Protein AF-A0A3M1ZFR4-F1 (afdb_monomer_lite)

Structure (mmCIF, N/CA/C/O backbone):
data_AF-A0A3M1ZFR4-F1
#
_entry.id   AF-A0A3M1ZFR4-F1
#
loop_
_atom_site.group_PDB
_atom_site.id
_atom_site.type_symbol
_atom_site.label_atom_id
_atom_site.label_alt_id
_atom_site.label_comp_id
_atom_site.label_asym_id
_atom_site.label_entity_id
_atom_site.label_seq_id
_atom_site.pdbx_PDB_ins_code
_atom_site.Cartn_x
_atom_site.Cartn_y
_atom_site.Cartn_z
_atom_site.occupancy
_atom_site.B_iso_or_equiv
_atom_site.auth_seq_id
_atom_site.auth_comp_id
_atom_site.auth_asym_id
_atom_site.auth_atom_id
_atom_site.pdbx_PDB_model_num
ATOM 1 N N . MET A 1 1 ? -62.292 -30.177 14.192 1.00 50.12 1 MET A N 1
ATOM 2 C CA . MET A 1 1 ? -61.897 -31.426 14.884 1.00 50.12 1 MET A CA 1
ATOM 3 C C . MET A 1 1 ? -61.695 -32.501 13.829 1.00 50.12 1 MET A C 1
ATOM 5 O O . MET A 1 1 ? -62.705 -32.980 13.347 1.00 50.12 1 MET A O 1
ATOM 9 N N . SER A 1 2 ? -60.453 -32.758 13.391 1.00 50.25 2 SER A N 1
ATOM 10 C CA . SER A 1 2 ? -60.008 -33.960 12.634 1.00 50.25 2 SER A CA 1
ATOM 11 C C . SER A 1 2 ? -58.656 -33.722 11.940 1.00 50.25 2 SER A C 1
ATOM 13 O O . SER A 1 2 ? -58.545 -33.858 10.730 1.00 50.25 2 SER A O 1
ATOM 15 N N . VAL A 1 3 ? -57.620 -33.328 12.693 1.00 44.91 3 VAL A N 1
ATOM 16 C CA . VAL A 1 3 ? -56.217 -33.373 12.203 1.00 44.91 3 VAL A CA 1
ATOM 17 C C . VAL A 1 3 ? -55.238 -33.864 13.293 1.00 44.91 3 VAL A C 1
ATOM 19 O O . VAL A 1 3 ? -54.061 -34.067 13.042 1.00 44.91 3 VAL A O 1
ATOM 22 N N . PHE A 1 4 ? -55.711 -34.163 14.509 1.00 45.91 4 PHE A N 1
ATOM 23 C CA . PHE A 1 4 ? -54.853 -34.524 15.651 1.00 45.91 4 PHE A CA 1
ATOM 24 C C . PHE A 1 4 ? -54.569 -36.035 15.802 1.00 45.91 4 PHE A C 1
ATOM 26 O O . PHE A 1 4 ? -54.133 -36.479 16.857 1.00 45.91 4 PHE A O 1
ATOM 33 N N . LEU A 1 5 ? -54.830 -36.845 14.768 1.00 46.06 5 LEU A N 1
ATOM 34 C CA . LEU A 1 5 ? -54.896 -38.314 14.874 1.00 46.06 5 LEU A CA 1
ATOM 35 C C . LEU A 1 5 ? -54.052 -39.058 13.820 1.00 46.06 5 LEU A C 1
ATOM 37 O O . LEU A 1 5 ? -54.392 -40.163 13.420 1.00 46.06 5 LEU A O 1
ATOM 41 N N . ILE A 1 6 ? -52.941 -38.455 13.377 1.00 48.88 6 ILE A N 1
ATOM 42 C CA . ILE A 1 6 ? -51.936 -39.094 12.492 1.00 48.88 6 ILE A CA 1
ATOM 43 C C . ILE A 1 6 ? -50.540 -39.129 13.162 1.00 48.88 6 ILE A C 1
ATOM 45 O O . ILE A 1 6 ? -49.539 -39.478 12.553 1.00 48.88 6 ILE A O 1
ATOM 49 N N . LEU A 1 7 ? -50.460 -38.828 14.465 1.00 43.41 7 LEU A N 1
ATOM 50 C CA . LEU A 1 7 ? -49.198 -38.759 15.222 1.00 43.41 7 LEU A CA 1
ATOM 51 C C . LEU A 1 7 ? -48.958 -39.948 16.178 1.00 43.41 7 LEU A C 1
ATOM 53 O O . LEU A 1 7 ? -48.035 -39.900 16.981 1.00 43.41 7 LEU A O 1
ATOM 57 N N . LEU A 1 8 ? -49.749 -41.029 16.098 1.00 46.22 8 LEU A N 1
ATOM 58 C CA . LEU A 1 8 ? -49.715 -42.118 17.096 1.00 46.22 8 LEU A CA 1
ATOM 59 C C . LEU A 1 8 ? -49.598 -43.547 16.523 1.00 46.22 8 LEU A C 1
ATOM 61 O O . LEU A 1 8 ? -49.981 -44.502 17.189 1.00 46.22 8 LEU A O 1
ATOM 65 N N . ALA A 1 9 ? -49.077 -43.723 15.304 1.00 44.09 9 ALA A N 1
ATOM 66 C CA . ALA A 1 9 ? -48.954 -45.055 14.684 1.00 44.09 9 ALA A CA 1
ATOM 67 C C . ALA A 1 9 ? -47.585 -45.358 14.036 1.00 44.09 9 ALA A C 1
ATOM 69 O O . ALA A 1 9 ? -47.489 -46.263 13.217 1.00 44.09 9 ALA A O 1
ATOM 70 N N . CYS A 1 10 ? -46.521 -44.646 14.426 1.00 37.72 10 CYS A N 1
ATOM 71 C CA . CYS A 1 10 ? -45.126 -44.982 14.076 1.00 37.72 10 CYS A CA 1
ATOM 72 C C . CYS A 1 10 ? -44.235 -45.136 15.324 1.00 37.72 10 CYS A C 1
ATOM 74 O O . CYS A 1 10 ? -43.034 -44.887 15.297 1.00 37.72 10 CYS A O 1
ATOM 76 N N . LEU A 1 11 ? -44.843 -45.536 16.441 1.00 45.03 11 LEU A N 1
ATOM 77 C CA . LEU A 1 11 ? -44.182 -45.885 17.695 1.00 45.03 11 LEU A CA 1
ATOM 78 C C . LEU A 1 11 ? -44.394 -47.380 17.921 1.00 45.03 11 LEU A C 1
ATOM 80 O O . LEU A 1 11 ? -45.321 -47.749 18.626 1.00 45.03 11 LEU A O 1
ATOM 84 N N . LEU A 1 12 ? -43.604 -48.227 17.254 1.00 51.38 12 LEU A N 1
ATOM 85 C CA . LEU A 1 12 ? -43.251 -49.591 17.679 1.00 51.38 12 LEU A CA 1
ATOM 86 C C . LEU A 1 12 ? -42.411 -50.269 16.585 1.00 51.38 12 LEU A C 1
ATOM 88 O O . LEU A 1 12 ? -42.812 -50.297 15.428 1.00 51.38 12 LEU A O 1
ATOM 92 N N . ALA A 1 13 ? -41.298 -50.871 17.013 1.00 50.41 13 ALA A N 1
ATOM 93 C CA . ALA A 1 13 ? -40.334 -51.670 16.249 1.00 50.41 13 ALA A CA 1
ATOM 94 C C . ALA A 1 13 ? -39.177 -50.891 15.597 1.00 50.41 13 ALA A C 1
ATOM 96 O O . ALA A 1 13 ? -39.231 -50.543 14.429 1.00 50.41 13 ALA A O 1
ATOM 97 N N . ILE A 1 14 ? -38.101 -50.689 16.366 1.00 52.41 14 ILE A N 1
ATOM 98 C CA . ILE A 1 14 ? -36.747 -51.207 16.083 1.00 52.41 14 ILE A CA 1
ATOM 99 C C . ILE A 1 14 ? -35.995 -51.159 17.424 1.00 52.41 14 ILE A C 1
ATOM 101 O O . ILE A 1 14 ? -35.467 -50.139 17.851 1.00 52.41 14 ILE A O 1
ATOM 105 N N . THR A 1 15 ? -36.014 -52.284 18.135 1.00 46.84 15 THR A N 1
ATOM 106 C CA . THR A 1 15 ? -35.123 -52.581 19.261 1.00 46.84 15 THR A CA 1
ATOM 107 C C . THR A 1 15 ? -34.110 -53.601 18.765 1.00 46.84 15 THR A C 1
ATOM 109 O O . THR A 1 15 ? -34.458 -54.773 18.644 1.00 46.84 15 THR A O 1
ATOM 112 N N . TRP A 1 16 ? -32.881 -53.173 18.473 1.00 50.25 16 TRP A N 1
ATOM 113 C CA . TRP A 1 16 ? -31.746 -54.074 18.263 1.00 50.25 16 TRP A CA 1
ATOM 114 C C . TRP A 1 16 ? -30.474 -53.502 18.903 1.00 50.25 16 TRP A C 1
ATOM 116 O O . TRP A 1 16 ? -29.986 -52.447 18.520 1.00 50.25 16 TRP A O 1
ATOM 126 N N . LEU A 1 17 ? -30.020 -54.249 19.913 1.00 48.25 17 LEU A N 1
ATOM 127 C CA . LEU A 1 17 ? -28.659 -54.474 20.411 1.00 48.25 17 LEU A CA 1
ATOM 128 C C . LEU A 1 17 ? -27.682 -53.290 20.520 1.00 48.25 17 LEU A C 1
ATOM 130 O O . LEU A 1 17 ? -27.021 -52.891 19.566 1.00 48.25 17 LEU A O 1
ATOM 134 N N . GLN A 1 18 ? -27.457 -52.881 21.770 1.00 51.66 18 GLN A N 1
ATOM 135 C CA . GLN A 1 18 ? -26.178 -52.337 22.219 1.00 51.66 18 GLN A CA 1
ATOM 136 C C . GLN A 1 18 ? -25.131 -53.462 22.275 1.00 51.66 18 GLN A C 1
ATOM 138 O O . GLN A 1 18 ? -25.350 -54.479 22.934 1.00 51.66 18 GLN A O 1
ATOM 143 N N . ALA A 1 19 ? -23.977 -53.246 21.649 1.00 56.78 19 ALA A N 1
ATOM 144 C CA . ALA A 1 19 ? -22.728 -53.918 21.990 1.00 56.78 19 ALA A CA 1
ATOM 145 C C . ALA A 1 19 ? -21.683 -52.832 22.309 1.00 56.78 19 ALA A C 1
ATOM 147 O O . ALA A 1 19 ? -21.564 -51.876 21.539 1.00 56.78 19 ALA A O 1
ATOM 148 N N . PRO A 1 20 ? -20.945 -52.925 23.428 1.00 58.03 20 PRO A N 1
ATOM 149 C CA . PRO A 1 20 ? -19.869 -51.990 23.721 1.00 58.03 20 PRO A CA 1
ATOM 150 C C . PRO A 1 20 ? -18.652 -52.304 22.842 1.00 58.03 20 PRO A C 1
ATOM 152 O O . PRO A 1 20 ? -18.094 -53.399 22.907 1.00 58.03 20 PRO A O 1
ATOM 155 N N . LEU A 1 21 ? -18.213 -51.331 22.038 1.00 49.34 21 LEU A N 1
ATOM 156 C CA . LEU A 1 21 ? -16.865 -51.338 21.474 1.00 49.34 21 LEU A CA 1
ATOM 157 C C . LEU A 1 21 ? -15.874 -51.078 22.615 1.00 49.34 21 LEU A C 1
ATOM 159 O O . LEU A 1 21 ? -15.669 -49.942 23.038 1.00 49.34 21 LEU A O 1
ATOM 163 N N . ALA A 1 22 ? -15.266 -52.150 23.117 1.00 47.88 22 ALA A N 1
ATOM 164 C CA . ALA A 1 22 ? -14.022 -52.070 23.864 1.00 47.88 22 ALA A CA 1
ATOM 165 C C . ALA A 1 22 ? -12.899 -51.732 22.871 1.00 47.88 22 ALA A C 1
ATOM 167 O O . ALA A 1 22 ? -12.440 -52.593 22.121 1.00 47.88 22 ALA A O 1
ATOM 168 N N . MET A 1 23 ? -12.483 -50.467 22.834 1.00 59.00 23 MET A N 1
ATOM 169 C CA . MET A 1 23 ? -11.213 -50.083 22.223 1.00 59.00 23 MET A CA 1
ATOM 170 C C . MET A 1 23 ? -10.095 -50.594 23.133 1.00 59.00 23 MET A C 1
ATOM 172 O O . MET A 1 23 ? -9.943 -50.132 24.264 1.00 59.00 23 MET A O 1
ATOM 176 N N . ALA A 1 24 ? -9.346 -51.582 22.651 1.00 49.34 24 ALA A N 1
ATOM 177 C CA . ALA A 1 24 ? -8.126 -52.048 23.286 1.00 49.34 24 ALA A CA 1
ATOM 178 C C . ALA A 1 24 ? -7.091 -50.912 23.288 1.00 49.34 24 ALA A C 1
ATOM 180 O O . ALA A 1 24 ? -6.734 -50.384 22.236 1.00 49.34 24 ALA A O 1
ATOM 181 N N . GLN A 1 25 ? -6.615 -50.542 24.474 1.00 53.59 25 GLN A N 1
ATOM 182 C CA . GLN A 1 25 ? -5.399 -49.754 24.627 1.00 53.59 25 GLN A CA 1
ATOM 183 C C . GLN A 1 25 ? -4.215 -50.652 24.256 1.00 53.59 25 GLN A C 1
ATOM 185 O O . GLN A 1 25 ? -3.937 -51.634 24.939 1.00 53.59 25 GLN A O 1
ATOM 190 N N . THR A 1 26 ? -3.523 -50.337 23.167 1.00 48.53 26 THR A N 1
ATOM 191 C CA . THR A 1 26 ? -2.170 -50.843 22.925 1.00 48.53 26 THR A CA 1
ATOM 192 C C . THR A 1 26 ? -1.212 -50.098 23.846 1.00 48.53 26 THR A C 1
ATOM 194 O O . THR A 1 26 ? -0.929 -48.920 23.627 1.00 48.53 26 THR A O 1
ATOM 197 N N . GLU A 1 27 ? -0.737 -50.781 24.887 1.00 63.31 27 GLU A N 1
ATOM 198 C CA . GLU A 1 27 ? 0.452 -50.370 25.635 1.00 63.31 27 GLU A CA 1
ATOM 199 C C . GLU A 1 27 ? 1.659 -50.299 24.681 1.00 63.31 27 GLU A C 1
ATOM 201 O O . GLU A 1 27 ? 1.829 -51.192 23.842 1.00 63.31 27 GLU A O 1
ATOM 206 N N . PRO A 1 28 ? 2.523 -49.276 24.782 1.00 57.22 28 PRO A N 1
ATOM 207 C CA . PRO A 1 28 ? 3.810 -49.302 24.108 1.00 57.22 28 PRO A CA 1
ATOM 208 C C . PRO A 1 28 ? 4.687 -50.384 24.750 1.00 57.22 28 PRO A C 1
ATOM 210 O O . PRO A 1 28 ? 5.001 -50.325 25.937 1.00 57.22 28 PRO A O 1
ATOM 213 N N . GLN A 1 29 ? 5.085 -51.379 23.955 1.00 51.22 29 GLN A N 1
ATOM 214 C CA . GLN A 1 29 ? 6.107 -52.341 24.353 1.00 51.22 29 GLN A CA 1
ATOM 215 C C . GLN A 1 29 ? 7.452 -51.628 24.504 1.00 51.22 29 GLN A C 1
ATOM 217 O O . GLN A 1 29 ? 8.055 -51.185 23.526 1.00 51.22 29 GLN A O 1
ATOM 222 N N . THR A 1 30 ? 7.938 -51.560 25.738 1.00 46.34 30 THR A N 1
ATOM 223 C CA . THR A 1 30 ? 9.327 -51.246 26.060 1.00 46.34 30 THR A CA 1
ATOM 224 C C . THR A 1 30 ? 10.201 -52.373 25.513 1.00 46.34 30 THR A C 1
ATOM 226 O O . THR A 1 30 ? 10.200 -53.485 26.037 1.00 46.34 30 THR A O 1
ATOM 229 N N . THR A 1 31 ? 10.915 -52.111 24.422 1.00 52.84 31 THR A N 1
ATOM 230 C CA . THR A 1 31 ? 11.997 -52.991 23.971 1.00 52.84 31 THR A CA 1
ATOM 231 C C . THR A 1 31 ? 13.208 -52.685 24.847 1.00 52.84 31 THR A C 1
ATOM 233 O O . THR A 1 31 ? 13.706 -51.563 24.823 1.00 52.84 31 THR A O 1
ATOM 236 N N . GLU A 1 32 ? 13.642 -53.650 25.661 1.00 52.25 32 GLU A N 1
ATOM 237 C CA . GLU A 1 32 ? 14.918 -53.568 26.376 1.00 52.25 32 GLU A CA 1
ATOM 238 C C . GLU A 1 32 ? 16.065 -53.469 25.362 1.00 52.25 32 GLU A C 1
ATOM 240 O O . GLU A 1 32 ? 16.284 -54.367 24.546 1.00 52.25 32 GLU A O 1
ATOM 245 N N . GLU A 1 33 ? 16.788 -52.355 25.420 1.00 57.03 33 GLU A N 1
ATOM 246 C CA . GLU A 1 33 ? 18.026 -52.134 24.687 1.00 57.03 33 GLU A CA 1
ATOM 247 C C . GLU A 1 33 ? 19.163 -52.955 25.335 1.00 57.03 33 GLU A C 1
ATOM 249 O O . GLU A 1 33 ? 19.352 -52.886 26.555 1.00 57.03 33 GLU A O 1
ATOM 254 N N . PRO A 1 34 ? 19.923 -53.759 24.567 1.00 66.81 34 PRO A N 1
ATOM 255 C CA . PRO A 1 34 ? 21.078 -54.489 25.086 1.00 66.81 34 PRO A CA 1
ATOM 256 C C . PRO A 1 34 ? 22.165 -53.538 25.617 1.00 66.81 34 PRO A C 1
ATOM 258 O O . PRO A 1 34 ? 22.387 -52.480 25.030 1.00 66.81 34 PRO A O 1
ATOM 261 N N . PRO A 1 35 ? 22.910 -53.913 26.673 1.00 56.56 35 PRO A N 1
ATOM 262 C CA . PRO A 1 35 ? 23.928 -53.046 27.256 1.00 56.56 35 PRO A CA 1
ATOM 263 C C . PRO A 1 35 ? 25.039 -52.727 26.246 1.00 56.56 35 PRO A C 1
ATOM 265 O O . PRO A 1 35 ? 25.712 -53.623 25.729 1.00 56.56 35 PRO A O 1
ATOM 268 N N . ALA A 1 36 ? 25.246 -51.431 26.002 1.00 53.44 36 ALA A N 1
ATOM 269 C CA . ALA A 1 36 ? 26.333 -50.916 25.185 1.00 53.44 36 ALA A CA 1
ATOM 270 C C . ALA A 1 36 ? 27.700 -51.287 25.788 1.00 53.44 36 ALA A C 1
ATOM 272 O O . ALA A 1 36 ? 27.961 -51.093 26.978 1.00 53.44 36 ALA A O 1
ATOM 273 N N . GLN A 1 37 ? 28.585 -51.823 24.948 1.00 62.28 37 GLN A N 1
ATOM 274 C CA . GLN A 1 37 ? 29.986 -52.048 25.292 1.00 62.28 37 GLN A CA 1
ATOM 275 C C . GLN A 1 37 ? 30.740 -50.706 25.363 1.00 62.28 37 GLN A C 1
ATOM 277 O O . GLN A 1 37 ? 30.471 -49.822 24.547 1.00 62.28 37 GLN A O 1
ATOM 282 N N . PRO A 1 38 ? 31.712 -50.540 26.278 1.00 48.84 38 PRO A N 1
ATOM 283 C CA . PRO A 1 38 ? 32.517 -49.327 26.343 1.00 48.84 38 PRO A CA 1
ATOM 284 C C . PRO A 1 38 ? 33.478 -49.274 25.147 1.00 48.84 38 PRO A C 1
ATOM 286 O O . PRO A 1 38 ? 34.454 -50.022 25.079 1.00 48.84 38 PRO A O 1
ATOM 289 N N . VAL A 1 39 ? 33.198 -48.382 24.197 1.00 53.44 39 VAL A N 1
ATOM 290 C CA . VAL A 1 39 ? 34.145 -47.985 23.149 1.00 53.44 39 VAL A CA 1
ATOM 291 C C . VAL A 1 39 ? 35.061 -46.916 23.745 1.00 53.44 39 VAL A C 1
ATOM 293 O O . VAL A 1 39 ? 34.585 -45.907 24.257 1.00 53.44 39 VAL A O 1
ATOM 296 N N . GLY A 1 40 ? 36.371 -47.167 23.731 1.00 48.19 40 GLY A N 1
ATOM 297 C CA . GLY A 1 40 ? 37.372 -46.244 24.264 1.00 48.19 40 GLY A CA 1
ATOM 298 C C . GLY A 1 40 ? 37.387 -44.909 23.517 1.00 48.19 40 GLY A C 1
ATOM 299 O O . GLY A 1 40 ? 37.380 -44.880 22.287 1.00 48.19 40 GLY A O 1
ATOM 300 N N . GLU A 1 41 ? 37.428 -43.813 24.273 1.00 51.94 41 GLU A N 1
ATOM 301 C CA . GLU A 1 41 ? 37.620 -42.459 23.754 1.00 51.94 41 GLU A CA 1
ATOM 302 C C . GLU A 1 41 ? 38.991 -42.329 23.069 1.00 51.94 41 GLU A C 1
ATOM 304 O O . GLU A 1 41 ? 40.022 -42.600 23.696 1.00 51.94 41 GLU A O 1
ATOM 309 N N . PRO A 1 42 ? 39.060 -41.863 21.812 1.00 53.06 42 PRO A N 1
ATOM 310 C CA . PRO A 1 42 ? 40.286 -41.285 21.294 1.00 53.06 42 PRO A CA 1
ATOM 311 C C . PRO A 1 42 ? 40.478 -39.902 21.927 1.00 53.06 42 PRO A C 1
ATOM 313 O O . PRO A 1 42 ? 39.694 -38.981 21.703 1.00 53.06 42 PRO A O 1
ATOM 316 N N . THR A 1 43 ? 41.543 -39.753 22.713 1.00 45.84 43 THR A N 1
ATOM 317 C CA . THR A 1 43 ? 42.005 -38.470 23.254 1.00 45.84 43 THR A CA 1
ATOM 318 C C . THR A 1 43 ? 42.265 -37.482 22.114 1.00 45.84 43 THR A C 1
ATOM 320 O O . THR A 1 43 ? 43.305 -37.538 21.457 1.00 45.84 43 THR A O 1
ATOM 323 N N . LEU A 1 44 ? 41.333 -36.557 21.882 1.00 44.75 44 LEU A N 1
ATOM 324 C CA . LEU A 1 44 ? 41.549 -35.404 21.015 1.00 44.75 44 LEU A CA 1
ATOM 325 C C . LEU A 1 44 ? 42.325 -34.344 21.802 1.00 44.75 44 LEU A C 1
ATOM 327 O O . LEU A 1 44 ? 41.839 -33.781 22.781 1.00 44.75 44 LEU A O 1
ATOM 331 N N . THR A 1 45 ? 43.559 -34.083 21.382 1.00 50.53 45 THR A N 1
ATOM 332 C CA . THR A 1 45 ? 44.350 -32.929 21.826 1.00 50.53 45 THR A CA 1
ATOM 333 C C . THR A 1 45 ? 43.578 -31.620 21.598 1.00 50.53 45 THR A C 1
ATOM 335 O O . THR A 1 45 ? 43.085 -31.418 20.486 1.00 50.53 45 THR A O 1
ATOM 338 N N . PRO A 1 46 ? 43.503 -30.704 22.585 1.00 52.78 46 PRO A N 1
ATOM 339 C CA . PRO A 1 46 ? 42.851 -29.410 22.408 1.00 52.78 46 PRO A CA 1
ATOM 340 C C . PRO A 1 46 ? 43.612 -28.561 21.385 1.00 52.78 46 PRO A C 1
ATOM 342 O O . PRO A 1 46 ? 44.791 -28.256 21.574 1.00 52.78 46 PRO A O 1
ATOM 345 N N . ILE A 1 47 ? 42.933 -28.165 20.311 1.00 56.88 47 ILE A N 1
ATOM 346 C CA . ILE A 1 47 ? 43.408 -27.115 19.407 1.00 56.88 47 ILE A CA 1
ATOM 347 C C . ILE A 1 47 ? 43.208 -25.776 20.144 1.00 56.88 47 ILE A C 1
ATOM 349 O O . ILE A 1 47 ? 42.119 -25.550 20.678 1.00 56.88 47 ILE A O 1
ATOM 353 N N . PRO A 1 48 ? 44.224 -24.899 20.236 1.00 52.56 48 PRO A N 1
ATOM 354 C CA . PRO A 1 48 ? 44.069 -23.597 20.878 1.00 52.56 48 PRO A CA 1
ATOM 355 C C . PRO A 1 48 ? 43.019 -22.753 20.134 1.00 52.56 48 PRO A C 1
ATOM 357 O O . PRO A 1 48 ? 42.956 -22.819 18.903 1.00 52.56 48 PRO A O 1
ATOM 360 N N . PRO A 1 49 ? 42.192 -21.962 20.843 1.00 47.72 49 PRO A N 1
ATOM 361 C CA . PRO A 1 49 ? 41.151 -21.167 20.209 1.00 47.72 49 PRO A CA 1
ATOM 362 C C . PRO A 1 49 ? 41.782 -20.141 19.266 1.00 47.72 49 PRO A C 1
ATOM 364 O O . PRO A 1 49 ? 42.584 -19.303 19.680 1.00 47.72 49 PRO A O 1
ATOM 367 N N . SER A 1 50 ? 41.410 -20.228 17.989 1.00 43.94 50 SER A N 1
ATOM 368 C CA . SER A 1 50 ? 41.676 -19.186 17.004 1.00 43.94 50 SER A CA 1
ATOM 369 C C . SER A 1 50 ? 40.942 -17.920 17.439 1.00 43.94 50 SER A C 1
ATOM 371 O O . SER A 1 50 ? 39.715 -17.900 17.513 1.00 43.94 50 SER A O 1
ATOM 373 N N . SER A 1 51 ? 41.688 -16.863 17.749 1.00 48.75 51 SER A N 1
ATOM 374 C CA . SER A 1 51 ? 41.175 -15.510 17.952 1.00 48.75 51 SER A CA 1
ATOM 375 C C . SER A 1 51 ? 40.854 -14.875 16.598 1.00 48.75 51 SER A C 1
ATOM 377 O O . SER A 1 51 ? 41.486 -13.913 16.167 1.00 48.75 51 SER A O 1
ATOM 379 N N . GLN A 1 52 ? 39.864 -15.443 15.915 1.00 50.12 52 GLN A N 1
ATOM 380 C CA . GLN A 1 52 ? 39.218 -14.812 14.776 1.00 50.12 52 GLN A CA 1
ATOM 381 C C . GLN A 1 52 ? 37.988 -14.069 15.314 1.00 50.12 52 GLN A C 1
ATOM 383 O O . GLN A 1 52 ? 37.169 -14.698 15.988 1.00 50.12 52 GLN A O 1
ATOM 388 N N . PRO A 1 53 ? 37.850 -12.750 15.096 1.00 42.81 53 PRO A N 1
ATOM 389 C CA . PRO A 1 53 ? 36.604 -12.073 15.415 1.00 42.81 53 PRO A CA 1
ATOM 390 C C . PRO A 1 53 ? 35.500 -12.721 14.578 1.00 42.81 53 PRO A C 1
ATOM 392 O O . PRO A 1 53 ? 35.595 -12.759 13.349 1.00 42.81 53 PRO A O 1
ATOM 395 N N . SER A 1 54 ? 34.487 -13.279 15.243 1.00 39.84 54 SER A N 1
ATOM 396 C CA . SER A 1 54 ? 33.255 -13.677 14.569 1.00 39.84 54 SER A CA 1
ATOM 397 C C . SER A 1 54 ? 32.726 -12.466 13.801 1.00 39.84 54 SER A C 1
ATOM 399 O O . SER A 1 54 ? 32.712 -11.369 14.374 1.00 39.84 54 SER A O 1
ATOM 401 N N . PRO A 1 55 ? 32.283 -12.630 12.543 1.00 49.94 55 PRO A N 1
ATOM 402 C CA . PRO A 1 55 ? 31.424 -11.638 11.924 1.00 49.94 55 PRO A CA 1
ATOM 403 C C . PRO A 1 55 ? 30.283 -11.393 12.905 1.00 49.94 55 PRO A C 1
ATOM 405 O O . PRO A 1 55 ? 29.674 -12.343 13.400 1.00 49.94 55 PRO A O 1
ATOM 408 N N . THR A 1 56 ? 30.058 -10.137 13.267 1.00 41.03 56 THR A N 1
ATOM 409 C CA . THR A 1 56 ? 28.817 -9.750 13.920 1.00 41.03 56 THR A CA 1
ATOM 410 C C . THR A 1 56 ? 27.707 -10.161 12.958 1.00 41.03 56 THR A C 1
ATOM 412 O O . THR A 1 56 ? 27.539 -9.521 11.927 1.00 41.03 56 THR A O 1
ATOM 415 N N . GLU A 1 57 ? 27.023 -11.276 13.234 1.00 44.34 57 GLU A N 1
ATOM 416 C CA . GLU A 1 57 ? 25.708 -11.527 12.655 1.00 44.34 57 GLU A CA 1
ATOM 417 C C . GLU A 1 57 ? 24.862 -10.331 13.079 1.00 44.34 57 GLU A C 1
ATOM 419 O O . GLU A 1 57 ? 24.477 -10.202 14.244 1.00 44.34 57 GLU A O 1
ATOM 424 N N . GLU A 1 58 ? 24.662 -9.390 12.159 1.00 41.19 58 GLU A N 1
ATOM 425 C CA . GLU A 1 58 ? 23.581 -8.432 12.285 1.00 41.19 58 GLU A CA 1
ATOM 426 C C . GLU A 1 58 ? 22.315 -9.261 12.476 1.00 41.19 58 GLU A C 1
ATOM 428 O O . GLU A 1 58 ? 21.954 -10.069 11.618 1.00 41.19 58 GLU A O 1
ATOM 433 N N . THR A 1 59 ? 21.674 -9.125 13.639 1.00 45.72 59 THR A N 1
ATOM 434 C CA . THR A 1 59 ? 20.328 -9.655 13.863 1.00 45.72 59 THR A CA 1
ATOM 435 C C . THR A 1 59 ? 19.491 -9.286 12.642 1.00 45.72 59 THR A C 1
ATOM 437 O O . THR A 1 59 ? 19.385 -8.086 12.361 1.00 45.72 59 THR A O 1
ATOM 440 N N . PRO A 1 60 ? 18.923 -10.260 11.906 1.00 50.91 60 PRO A N 1
ATOM 441 C CA . PRO A 1 60 ? 18.099 -9.955 10.752 1.00 50.91 60 PRO A CA 1
ATOM 442 C C . PRO A 1 60 ? 17.033 -8.959 11.187 1.00 50.91 60 PRO A C 1
ATOM 444 O O . PRO A 1 60 ? 16.357 -9.189 12.194 1.00 50.91 60 PRO A O 1
ATOM 447 N N . ASN A 1 61 ? 16.898 -7.842 10.472 1.00 61.78 61 ASN A N 1
ATOM 448 C CA . ASN A 1 61 ? 15.782 -6.934 10.689 1.00 61.78 61 ASN A CA 1
ATOM 449 C C . ASN A 1 61 ? 14.490 -7.700 10.353 1.00 61.78 61 ASN A C 1
ATOM 451 O O . ASN A 1 61 ? 14.064 -7.732 9.201 1.00 61.78 61 ASN A O 1
ATOM 455 N N . LEU A 1 62 ? 13.899 -8.338 11.370 1.00 59.94 62 LEU A N 1
ATOM 456 C CA . LEU A 1 62 ? 12.735 -9.230 11.288 1.00 59.94 62 LEU A CA 1
ATOM 457 C C . LEU A 1 62 ? 11.535 -8.588 10.585 1.00 59.94 62 LEU A C 1
ATOM 459 O O . LEU A 1 62 ? 10.688 -9.296 10.044 1.00 59.94 62 LEU A O 1
ATOM 463 N N . PHE A 1 63 ? 11.472 -7.257 10.590 1.00 64.25 63 PHE A N 1
ATOM 464 C CA . PHE A 1 63 ? 10.342 -6.481 10.099 1.00 64.25 63 PHE A CA 1
ATOM 465 C C . PHE A 1 63 ? 10.697 -5.561 8.925 1.00 64.25 63 PHE A C 1
ATOM 467 O O . PHE A 1 63 ? 9.806 -4.885 8.417 1.00 64.25 63 PHE A O 1
ATOM 474 N N . GLY A 1 64 ? 11.960 -5.523 8.479 1.00 71.88 64 GLY A N 1
ATOM 475 C CA . GLY A 1 64 ? 12.409 -4.732 7.330 1.00 71.88 64 GLY A CA 1
ATOM 476 C C . GLY A 1 64 ? 11.848 -3.304 7.315 1.00 71.88 64 GLY A C 1
ATOM 477 O O . GLY A 1 64 ? 11.941 -2.567 8.298 1.00 71.88 64 GLY A O 1
ATOM 478 N N . ASN A 1 65 ? 11.217 -2.942 6.195 1.00 72.62 65 ASN A N 1
ATOM 479 C CA . ASN A 1 65 ? 10.536 -1.657 5.994 1.00 72.62 65 ASN A CA 1
ATOM 480 C C . ASN A 1 65 ? 9.127 -1.597 6.627 1.00 72.62 65 ASN A C 1
ATOM 482 O O . ASN A 1 65 ? 8.527 -0.524 6.690 1.00 72.62 65 ASN A O 1
ATOM 486 N N . SER A 1 66 ? 8.590 -2.721 7.108 1.00 85.62 66 SER A N 1
ATOM 487 C CA . SER A 1 66 ? 7.231 -2.830 7.661 1.00 85.62 66 SER A CA 1
ATOM 488 C C . SER A 1 66 ? 7.133 -2.466 9.139 1.00 85.62 66 SER A C 1
ATOM 490 O O . SER A 1 66 ? 6.031 -2.213 9.629 1.00 85.62 66 SER A O 1
ATOM 492 N N . LEU A 1 67 ? 8.258 -2.373 9.856 1.00 89.25 67 LEU A N 1
ATOM 493 C CA . LEU A 1 67 ? 8.261 -2.068 11.290 1.00 89.25 67 LEU A CA 1
ATOM 494 C C . LEU A 1 67 ? 7.524 -0.761 11.616 1.00 89.25 67 LEU A C 1
ATOM 496 O O . LEU A 1 67 ? 6.706 -0.722 12.532 1.00 89.25 67 LEU A O 1
ATOM 500 N N . THR A 1 68 ? 7.770 0.298 10.842 1.00 90.75 68 THR A N 1
ATOM 501 C CA . THR A 1 68 ? 7.121 1.602 11.045 1.00 90.75 68 THR A CA 1
ATOM 502 C C . THR A 1 68 ? 5.606 1.507 10.889 1.00 90.75 68 THR A C 1
ATOM 504 O O . THR A 1 68 ? 4.863 2.043 11.708 1.00 90.75 68 THR A O 1
ATOM 507 N N . VAL A 1 69 ? 5.135 0.786 9.868 1.00 92.62 69 VAL A N 1
ATOM 508 C CA . VAL A 1 69 ? 3.699 0.592 9.617 1.00 92.62 69 VAL A CA 1
ATOM 509 C C . VAL A 1 69 ? 3.064 -0.178 10.771 1.00 92.62 69 VAL A C 1
ATOM 511 O O . VAL A 1 69 ? 1.983 0.181 11.233 1.00 92.62 69 VAL A O 1
ATOM 514 N N . LEU A 1 70 ? 3.757 -1.196 11.277 1.00 93.62 70 LEU A N 1
ATOM 515 C CA . LEU A 1 70 ? 3.276 -2.020 12.375 1.00 93.62 70 LEU A CA 1
ATOM 516 C C . LEU A 1 70 ? 3.183 -1.240 13.695 1.00 93.62 70 LEU A C 1
ATOM 518 O O . LEU A 1 70 ? 2.178 -1.338 14.398 1.00 93.62 70 LEU A O 1
ATOM 522 N N . ILE A 1 71 ? 4.195 -0.422 14.007 1.00 94.31 71 ILE A N 1
ATOM 523 C CA . ILE A 1 71 ? 4.195 0.466 15.179 1.00 94.31 71 ILE A CA 1
ATOM 524 C C . ILE A 1 71 ? 3.045 1.474 15.085 1.00 94.31 71 ILE A C 1
ATOM 526 O O . ILE A 1 71 ? 2.303 1.660 16.051 1.00 94.31 71 ILE A O 1
ATOM 530 N N . ASN A 1 72 ? 2.862 2.094 13.919 1.00 95.56 72 ASN A N 1
ATOM 531 C CA . ASN A 1 72 ? 1.774 3.042 13.696 1.00 95.56 72 ASN A CA 1
ATOM 532 C C . ASN A 1 72 ? 0.408 2.365 13.851 1.00 95.56 72 ASN A C 1
ATOM 534 O O . ASN A 1 72 ? -0.455 2.894 14.545 1.00 95.56 72 ASN A O 1
ATOM 538 N N . ALA A 1 73 ? 0.229 1.163 13.297 1.00 96.88 73 ALA A N 1
ATOM 539 C CA . ALA A 1 73 ? -1.001 0.393 13.458 1.00 96.88 73 ALA A CA 1
ATOM 540 C C . ALA A 1 73 ? -1.274 0.022 14.927 1.00 96.88 73 ALA A C 1
ATOM 542 O O . ALA A 1 73 ? -2.407 0.144 15.384 1.00 96.88 73 ALA A O 1
ATOM 543 N N . ARG A 1 74 ? -0.253 -0.374 15.702 1.00 97.44 74 ARG A N 1
ATOM 544 C CA . ARG A 1 74 ? -0.389 -0.628 17.150 1.00 97.44 74 ARG A CA 1
ATOM 545 C C . ARG A 1 74 ? -0.850 0.616 17.905 1.00 97.44 74 ARG A C 1
ATOM 547 O O . ARG A 1 74 ? -1.743 0.509 18.747 1.00 97.44 74 ARG A O 1
ATOM 554 N N . ASN A 1 75 ? -0.230 1.762 17.633 1.00 97.50 75 ASN A N 1
ATOM 555 C CA . ASN A 1 75 ? -0.565 3.024 18.291 1.00 97.50 75 ASN A CA 1
ATOM 556 C C . ASN A 1 75 ? -1.987 3.461 17.941 1.00 97.50 75 ASN A C 1
ATOM 558 O O . ASN A 1 75 ? -2.771 3.770 18.834 1.00 97.50 75 ASN A O 1
ATOM 562 N N . ASP A 1 76 ? -2.348 3.409 16.663 1.00 98.38 76 ASP A N 1
ATOM 563 C CA . ASP A 1 76 ? -3.685 3.750 16.187 1.00 98.38 76 ASP A CA 1
ATOM 564 C C . ASP A 1 76 ? -4.747 2.803 16.764 1.00 98.38 76 ASP A C 1
ATOM 566 O O . ASP A 1 76 ? -5.811 3.252 17.181 1.00 98.38 76 ASP A O 1
ATOM 570 N N . LEU A 1 77 ? -4.443 1.508 16.899 1.00 98.38 77 LEU A N 1
ATOM 571 C CA . LEU A 1 77 ? -5.323 0.534 17.545 1.00 98.38 77 LEU A CA 1
ATOM 572 C C . LEU A 1 77 ? -5.572 0.878 19.023 1.00 98.38 77 LEU A C 1
ATOM 574 O O . LEU A 1 77 ? -6.706 0.805 19.495 1.00 98.38 77 LEU A O 1
ATOM 578 N N . GLU A 1 78 ? -4.533 1.285 19.758 1.00 97.88 78 GLU A N 1
ATOM 579 C CA . GLU A 1 78 ? -4.674 1.764 21.141 1.00 97.88 78 GLU A CA 1
ATOM 580 C C . GLU A 1 78 ? -5.454 3.082 21.227 1.00 97.88 78 GLU A C 1
ATOM 582 O O . GLU A 1 78 ? -6.254 3.263 22.149 1.00 97.88 78 GLU A O 1
ATOM 587 N N . LEU A 1 79 ? -5.257 3.999 20.276 1.00 97.56 79 LEU A N 1
ATOM 588 C CA . LEU A 1 79 ? -6.013 5.250 20.196 1.00 97.56 79 LEU A CA 1
ATOM 589 C C . LEU A 1 79 ? -7.494 4.986 19.922 1.00 97.56 79 LEU A C 1
ATOM 591 O O . LEU A 1 79 ? -8.339 5.578 20.592 1.00 97.56 79 LEU A O 1
ATOM 595 N N . LEU A 1 80 ? -7.809 4.068 19.005 1.00 97.81 80 LEU A N 1
ATOM 596 C CA . LEU A 1 80 ? -9.181 3.673 18.699 1.00 97.81 80 LEU A CA 1
ATOM 597 C C . LEU A 1 80 ? -9.853 3.028 19.910 1.00 97.81 80 LEU A C 1
ATOM 599 O O . LEU A 1 80 ? -10.926 3.454 20.326 1.00 97.81 80 LEU A O 1
ATOM 603 N N . ALA A 1 81 ? -9.180 2.057 20.534 1.00 98.00 81 ALA A N 1
ATOM 604 C CA . ALA A 1 81 ? -9.668 1.429 21.756 1.00 98.00 81 ALA A CA 1
ATOM 605 C C . ALA A 1 81 ? -9.889 2.466 22.865 1.00 98.00 81 ALA A C 1
ATOM 607 O O . ALA A 1 81 ? -10.883 2.403 23.582 1.00 98.00 81 ALA A O 1
ATOM 608 N N . THR A 1 82 ? -8.998 3.452 22.986 1.00 97.19 82 THR A N 1
ATOM 609 C CA . THR A 1 82 ? -9.135 4.516 23.986 1.00 97.19 82 THR A CA 1
ATOM 610 C C . THR A 1 82 ? -10.290 5.465 23.690 1.00 97.19 82 THR A C 1
ATOM 612 O O . THR A 1 82 ? -10.975 5.885 24.621 1.00 97.19 82 THR A O 1
ATOM 615 N N . SER A 1 83 ? -10.510 5.799 22.418 1.00 96.38 83 SER A N 1
ATOM 616 C CA . SER A 1 83 ? -11.633 6.629 21.973 1.00 96.38 83 SER A CA 1
ATOM 617 C C . SER A 1 83 ? -12.969 5.997 22.362 1.00 96.38 83 SER A C 1
ATOM 619 O O . SER A 1 83 ? -13.804 6.657 22.978 1.00 96.38 83 SER A O 1
ATOM 621 N N . GLU A 1 84 ? -13.128 4.701 22.087 1.00 96.75 84 GLU A N 1
ATOM 622 C CA . GLU A 1 84 ? -14.428 4.035 22.208 1.00 96.75 84 GLU A CA 1
ATOM 623 C C . GLU A 1 84 ? -14.675 3.374 23.564 1.00 96.75 84 GLU A C 1
ATOM 625 O O . GLU A 1 84 ? -15.806 3.333 24.046 1.00 96.75 84 GLU A O 1
ATOM 630 N N . LEU A 1 85 ? -13.626 2.847 24.198 1.00 97.00 85 LEU A N 1
ATOM 631 C CA . LEU A 1 85 ? -13.722 2.086 25.449 1.00 97.00 85 LEU A CA 1
ATOM 632 C C . LEU A 1 85 ? -13.107 2.829 26.644 1.00 97.00 85 LEU A C 1
ATOM 634 O O . LEU A 1 85 ? -13.179 2.365 27.783 1.00 97.00 85 LEU A O 1
ATOM 638 N N . GLY A 1 86 ? -12.482 3.987 26.419 1.00 95.56 86 GLY A N 1
ATOM 639 C CA . GLY A 1 86 ? -11.747 4.701 27.454 1.00 95.56 86 GLY A CA 1
ATOM 640 C C . GLY A 1 86 ? -10.480 3.955 27.883 1.00 95.56 86 GLY A C 1
ATOM 641 O O . GLY A 1 86 ? -9.680 3.491 27.074 1.00 95.56 86 GLY A O 1
ATOM 642 N N . ARG A 1 87 ? -10.232 3.874 29.192 1.00 93.62 87 ARG A N 1
ATOM 643 C CA . ARG A 1 87 ? -9.004 3.241 29.714 1.00 93.62 87 ARG A CA 1
ATOM 644 C C . ARG A 1 87 ? -9.104 1.729 29.852 1.00 93.62 87 ARG A C 1
ATOM 646 O O . ARG A 1 87 ? -8.073 1.082 30.016 1.00 93.62 87 ARG A O 1
ATOM 653 N N . ASP A 1 88 ? -10.313 1.190 29.807 1.00 93.88 88 ASP A N 1
ATOM 654 C CA . ASP A 1 88 ? -10.525 -0.237 29.966 1.00 93.88 88 ASP A CA 1
ATOM 655 C C . ASP A 1 88 ? -10.148 -0.961 28.667 1.00 93.88 88 ASP A C 1
ATOM 657 O O . ASP A 1 88 ? -10.196 -0.395 27.568 1.00 93.88 88 ASP A O 1
ATOM 661 N N . ARG A 1 89 ? -9.705 -2.212 28.794 1.00 97.19 89 ARG A N 1
ATOM 662 C CA . ARG A 1 89 ? -9.377 -3.073 27.656 1.00 97.19 89 ARG A CA 1
ATOM 663 C C . ARG A 1 89 ? -10.233 -4.333 27.701 1.00 97.19 89 ARG A C 1
ATOM 665 O O . ARG A 1 89 ? -10.478 -4.838 28.800 1.00 97.19 89 ARG A O 1
ATOM 672 N N . PRO A 1 90 ? -10.708 -4.829 26.545 1.00 96.75 90 PRO A N 1
ATOM 673 C CA . PRO A 1 90 ? -11.515 -6.038 26.515 1.00 96.75 90 PRO A CA 1
ATOM 674 C C . PRO A 1 90 ? -10.745 -7.259 27.025 1.00 96.75 90 PRO A C 1
ATOM 676 O O . PRO A 1 90 ? -9.513 -7.297 27.031 1.00 96.75 90 PRO A O 1
ATOM 679 N N . GLU A 1 91 ? -11.486 -8.293 27.412 1.00 95.94 91 GLU A N 1
ATOM 680 C CA . GLU A 1 91 ? -10.894 -9.585 27.743 1.00 95.94 91 GLU A CA 1
ATOM 681 C C . GLU A 1 91 ? -10.108 -10.145 26.546 1.00 95.94 91 GLU A C 1
ATOM 683 O O . GLU A 1 91 ? -10.587 -10.142 25.411 1.00 95.94 91 GLU A O 1
ATOM 688 N N . GLY A 1 92 ? -8.895 -10.637 26.811 1.00 94.81 92 GLY A N 1
ATOM 689 C CA . GLY A 1 92 ? -8.000 -11.171 25.783 1.00 94.81 92 GLY A CA 1
ATOM 690 C C . GLY A 1 92 ? -7.101 -10.133 25.108 1.00 94.81 92 GLY A C 1
ATOM 691 O O . GLY A 1 92 ? -6.301 -10.528 24.265 1.00 94.81 92 GLY A O 1
ATOM 692 N N . TRP A 1 93 ? -7.181 -8.852 25.490 1.00 97.81 93 TRP A N 1
ATOM 693 C CA . TRP A 1 93 ? -6.237 -7.827 25.037 1.00 97.81 93 TRP A CA 1
ATOM 694 C C . TRP A 1 93 ? -4.818 -8.133 25.514 1.00 97.81 93 TRP A C 1
ATOM 696 O O . TRP A 1 93 ? -4.561 -8.231 26.716 1.00 97.81 93 TRP A O 1
ATOM 706 N N . ASN A 1 94 ? -3.890 -8.263 24.576 1.00 96.88 94 ASN A N 1
ATOM 707 C CA . ASN A 1 94 ? -2.485 -8.500 24.850 1.00 96.88 94 ASN A CA 1
ATOM 708 C C . ASN A 1 94 ? -1.735 -7.188 25.129 1.00 96.88 94 ASN A C 1
ATOM 710 O O . ASN A 1 94 ? -1.005 -7.104 26.116 1.00 96.88 94 ASN A O 1
ATOM 714 N N . GLY A 1 95 ? -1.922 -6.167 24.288 1.00 95.56 95 GLY A N 1
ATOM 715 C CA . GLY A 1 95 ? -1.325 -4.843 24.472 1.00 95.56 95 GLY A CA 1
ATOM 716 C C . GLY A 1 95 ? 0.201 -4.788 24.326 1.00 95.56 95 GLY A C 1
ATOM 717 O O . GLY A 1 95 ? 0.813 -3.855 24.844 1.00 95.56 95 GLY A O 1
ATOM 718 N N . SER A 1 96 ? 0.840 -5.768 23.671 1.00 94.88 96 SER A N 1
ATOM 719 C CA . SER A 1 96 ? 2.301 -5.774 23.512 1.00 94.88 96 SER A CA 1
ATOM 720 C C . SER A 1 96 ? 2.798 -4.544 22.749 1.00 94.88 96 SER A C 1
ATOM 722 O O . SER A 1 96 ? 2.237 -4.147 21.724 1.00 94.88 96 SER A O 1
ATOM 724 N N . LEU A 1 97 ? 3.884 -3.970 23.270 1.00 92.94 97 LEU A N 1
ATOM 725 C CA . LEU A 1 97 ? 4.650 -2.867 22.687 1.00 92.94 97 LEU A CA 1
ATOM 726 C C . LEU A 1 97 ? 6.107 -3.278 22.404 1.00 92.94 97 LEU A C 1
ATOM 728 O O . LEU A 1 97 ? 6.930 -2.425 22.073 1.00 92.94 97 LEU A O 1
ATOM 732 N N . ASP A 1 98 ? 6.451 -4.559 22.583 1.00 92.75 98 ASP A N 1
ATOM 733 C CA . ASP A 1 98 ? 7.815 -5.037 22.366 1.00 92.75 98 ASP A CA 1
ATOM 734 C C . ASP A 1 98 ? 8.085 -5.218 20.871 1.00 92.75 98 ASP A C 1
ATOM 736 O O . ASP A 1 98 ? 7.674 -6.198 20.253 1.00 92.75 98 ASP A O 1
ATOM 740 N N . ILE A 1 99 ? 8.804 -4.258 20.293 1.00 88.94 99 ILE A N 1
ATOM 741 C CA . ILE A 1 99 ? 9.200 -4.263 18.879 1.00 88.94 99 ILE A CA 1
ATOM 742 C C . ILE A 1 99 ? 10.184 -5.383 18.519 1.00 88.94 99 ILE A C 1
ATOM 744 O O . ILE A 1 99 ? 10.412 -5.622 17.337 1.00 88.94 99 ILE A O 1
ATOM 748 N N . ASN A 1 100 ? 10.779 -6.051 19.512 1.00 87.88 100 ASN A N 1
ATOM 749 C CA . ASN A 1 100 ? 11.698 -7.167 19.292 1.00 87.88 100 ASN A CA 1
ATOM 750 C C . ASN A 1 100 ? 10.990 -8.526 19.360 1.00 87.88 100 ASN A C 1
ATOM 752 O O . ASN A 1 100 ? 11.625 -9.549 19.103 1.00 87.88 100 ASN A O 1
ATOM 756 N N . ASP A 1 101 ? 9.699 -8.556 19.704 1.00 89.31 101 ASP A N 1
ATOM 757 C CA . ASP A 1 101 ? 8.920 -9.787 19.734 1.00 89.31 101 ASP A CA 1
ATOM 758 C C . ASP A 1 101 ? 8.591 -10.230 18.295 1.00 89.31 101 ASP A C 1
ATOM 760 O O . ASP A 1 101 ? 7.830 -9.547 17.602 1.00 89.31 101 ASP A O 1
ATOM 764 N N . PRO A 1 102 ? 9.099 -11.385 17.818 1.00 88.38 102 PRO A N 1
ATOM 765 C CA . PRO A 1 102 ? 8.794 -11.881 16.475 1.00 88.38 102 PRO A CA 1
ATOM 766 C C . PRO A 1 102 ? 7.298 -12.172 16.268 1.00 88.38 102 PRO A C 1
ATOM 768 O O . PRO A 1 102 ? 6.842 -12.278 15.130 1.00 88.38 102 PRO A O 1
ATOM 771 N N . GLN A 1 103 ? 6.519 -12.301 17.345 1.00 91.44 103 GLN A N 1
ATOM 772 C CA . GLN A 1 103 ? 5.074 -12.506 17.295 1.00 91.44 103 GLN A CA 1
ATOM 773 C C . GLN A 1 103 ? 4.274 -11.199 17.272 1.00 91.44 103 GLN A C 1
ATOM 775 O O . GLN A 1 103 ? 3.048 -11.261 17.166 1.00 91.44 103 GLN A O 1
ATOM 780 N N . LEU A 1 104 ? 4.916 -10.026 17.323 1.00 92.81 104 LEU A N 1
ATOM 781 C CA . LEU A 1 104 ? 4.229 -8.734 17.404 1.00 92.81 104 LEU A CA 1
ATOM 782 C C . LEU A 1 104 ? 3.101 -8.550 16.363 1.00 92.81 104 LEU A C 1
ATOM 784 O O . LEU A 1 104 ? 2.007 -8.151 16.771 1.00 92.81 104 LEU A O 1
ATOM 788 N N . PRO A 1 105 ? 3.259 -8.893 15.064 1.00 93.31 105 PRO A N 1
ATOM 789 C CA . PRO A 1 105 ? 2.157 -8.784 14.105 1.00 93.31 105 PRO A CA 1
ATOM 790 C C . PRO A 1 105 ? 0.943 -9.635 14.481 1.00 93.31 105 PRO A C 1
ATOM 792 O O . PRO A 1 105 ? -0.196 -9.192 14.350 1.00 93.31 105 PRO A O 1
ATOM 795 N N . LEU A 1 106 ? 1.173 -10.849 14.986 1.00 93.19 106 LEU A N 1
ATOM 796 C CA . LEU A 1 106 ? 0.100 -11.742 15.413 1.00 93.19 106 LEU A CA 1
ATOM 797 C C . LEU A 1 106 ? -0.618 -11.199 16.653 1.00 93.19 106 LEU A C 1
ATOM 799 O O . LEU A 1 106 ? -1.843 -11.267 16.723 1.00 93.19 106 LEU A O 1
ATOM 803 N N . LEU A 1 107 ? 0.129 -10.645 17.609 1.00 96.06 107 LEU A N 1
ATOM 804 C CA . LEU A 1 107 ? -0.432 -10.049 18.822 1.00 96.06 107 LEU A CA 1
ATOM 805 C C . LEU A 1 107 ? -1.272 -8.805 18.501 1.00 96.06 107 LEU A C 1
ATOM 807 O O . LEU A 1 107 ? -2.377 -8.664 19.016 1.00 96.06 107 LEU A O 1
ATOM 811 N N . ILE A 1 108 ? -0.804 -7.948 17.590 1.00 97.25 108 ILE A N 1
ATOM 812 C CA . ILE A 1 108 ? -1.575 -6.784 17.126 1.00 97.25 108 ILE A CA 1
ATOM 813 C C . ILE A 1 108 ? -2.829 -7.233 16.374 1.00 97.25 108 ILE A C 1
ATOM 815 O O . ILE A 1 108 ? -3.909 -6.692 16.602 1.00 97.25 108 ILE A O 1
ATOM 819 N N . ARG A 1 109 ? -2.717 -8.247 15.506 1.00 97.19 109 ARG A N 1
ATOM 820 C CA . ARG A 1 109 ? -3.871 -8.835 14.813 1.00 97.19 109 ARG A CA 1
ATOM 821 C C . ARG A 1 109 ? -4.901 -9.378 15.802 1.00 97.19 109 ARG A C 1
ATOM 823 O O . ARG A 1 109 ? -6.092 -9.153 15.611 1.00 97.19 109 ARG A O 1
ATOM 830 N N . LEU A 1 110 ? -4.459 -10.082 16.842 1.00 97.19 110 LEU A N 1
ATOM 831 C CA . LEU A 1 110 ? -5.341 -10.587 17.891 1.00 97.19 110 LEU A CA 1
ATOM 832 C C . LEU A 1 110 ? -6.097 -9.441 18.570 1.00 97.19 110 LEU A C 1
ATOM 834 O O . LEU A 1 110 ? -7.320 -9.501 18.670 1.00 97.19 110 LEU A O 1
ATOM 838 N N . ASP A 1 111 ? -5.391 -8.388 18.977 1.00 98.50 111 ASP A N 1
ATOM 839 C CA . ASP A 1 111 ? -6.005 -7.226 19.620 1.00 98.50 111 ASP A CA 1
ATOM 840 C C . ASP A 1 111 ? -6.995 -6.511 18.691 1.00 98.50 111 ASP A C 1
ATOM 842 O O . ASP A 1 111 ? -8.083 -6.134 19.125 1.00 98.50 111 ASP A O 1
ATOM 846 N N . LEU A 1 112 ? -6.684 -6.395 17.397 1.00 98.44 112 LEU A N 1
ATOM 847 C CA . LEU A 1 112 ? -7.601 -5.848 16.396 1.00 98.44 112 LEU A CA 1
ATOM 848 C C . LEU A 1 112 ? -8.889 -6.682 16.283 1.00 98.44 112 LEU A C 1
ATOM 850 O O . LEU A 1 112 ? -9.985 -6.124 16.281 1.00 98.44 112 LEU A O 1
ATOM 854 N N . GLU A 1 113 ? -8.783 -8.011 16.250 1.00 97.88 113 GLU A N 1
ATOM 855 C CA . GLU A 1 113 ? -9.947 -8.908 16.214 1.00 97.88 113 GLU A CA 1
ATOM 856 C C . GLU A 1 113 ? -10.773 -8.857 17.510 1.00 97.88 113 GLU A C 1
ATOM 858 O O . GLU A 1 113 ? -12.007 -8.935 17.470 1.00 97.88 113 GLU A O 1
ATOM 863 N N . VAL A 1 114 ? -10.109 -8.707 18.660 1.00 98.00 114 VAL A N 1
ATOM 864 C CA . VAL A 1 114 ? -10.746 -8.518 19.971 1.00 98.00 114 VAL A CA 1
ATOM 865 C C . VAL A 1 114 ? -11.484 -7.178 20.026 1.00 98.00 114 VAL A C 1
ATOM 867 O O . VAL A 1 114 ? -12.630 -7.135 20.487 1.00 98.00 114 VAL A O 1
ATOM 870 N N . LEU A 1 115 ? -10.886 -6.097 19.515 1.00 98.12 115 LEU A N 1
ATOM 871 C CA . LEU A 1 115 ? -11.537 -4.789 19.447 1.00 98.12 115 LEU A CA 1
ATOM 872 C C . LEU A 1 115 ? -12.740 -4.822 18.510 1.00 98.12 115 LEU A C 1
ATOM 874 O O . LEU A 1 115 ? -13.834 -4.445 18.921 1.00 98.12 115 LEU A O 1
ATOM 878 N N . ALA A 1 116 ? -12.564 -5.338 17.290 1.00 98.19 116 ALA A N 1
ATOM 879 C CA . ALA A 1 116 ? -13.639 -5.472 16.312 1.00 98.19 116 ALA A CA 1
ATOM 880 C C . ALA A 1 116 ? -14.806 -6.285 16.884 1.00 98.19 116 ALA A C 1
ATOM 882 O O . ALA A 1 116 ? -15.956 -5.866 16.796 1.00 98.19 116 ALA A O 1
ATOM 883 N N . ARG A 1 117 ? -14.518 -7.404 17.568 1.00 97.38 117 ARG A N 1
ATOM 884 C CA . ARG A 1 117 ? -15.540 -8.186 18.279 1.00 97.38 117 ARG A CA 1
ATOM 885 C C . ARG A 1 117 ? -16.272 -7.368 19.339 1.00 97.38 117 ARG A C 1
ATOM 887 O O . ARG A 1 117 ? -17.479 -7.520 19.495 1.00 97.38 117 ARG A O 1
ATOM 894 N N . THR A 1 118 ? -15.542 -6.566 20.103 1.00 97.50 118 THR A N 1
ATOM 895 C CA . THR A 1 118 ? -16.115 -5.785 21.205 1.00 97.50 118 THR A CA 1
ATOM 896 C C . THR A 1 118 ? -17.024 -4.674 20.687 1.00 97.50 118 THR A C 1
ATOM 898 O O . THR A 1 118 ? -18.085 -4.445 21.260 1.00 97.50 118 THR A O 1
ATOM 901 N N . LEU A 1 119 ? -16.626 -4.010 19.600 1.00 97.31 119 LEU A N 1
ATOM 902 C CA . LEU A 1 119 ? -17.340 -2.861 19.044 1.00 97.31 119 LEU A CA 1
ATOM 903 C C . LEU A 1 119 ? -18.485 -3.262 18.104 1.00 97.31 119 LEU A C 1
ATOM 905 O O . LEU A 1 119 ? -19.550 -2.654 18.151 1.00 97.31 119 LEU A O 1
ATOM 909 N N . LEU A 1 120 ? -18.287 -4.291 17.276 1.00 97.56 120 LEU A N 1
ATOM 910 C CA . LEU A 1 120 ? -19.237 -4.699 16.231 1.00 97.56 120 LEU A CA 1
ATOM 911 C C . LEU A 1 120 ? -20.011 -5.987 16.568 1.00 97.56 120 LEU A C 1
ATOM 913 O O . LEU A 1 120 ? -21.017 -6.290 15.928 1.00 97.56 120 LEU A O 1
ATOM 917 N N . GLY A 1 121 ? -19.561 -6.758 17.562 1.00 96.56 121 GLY A N 1
ATOM 918 C CA . GLY A 1 121 ? -20.105 -8.073 17.915 1.00 96.56 121 GLY A CA 1
ATOM 919 C C . GLY A 1 121 ? -19.268 -9.255 17.401 1.00 96.56 121 GLY A C 1
ATOM 920 O O . GLY A 1 121 ? -18.323 -9.105 16.626 1.00 96.56 121 GLY A O 1
ATOM 921 N N . SER A 1 122 ? -19.603 -10.471 17.848 1.00 92.00 122 SER A N 1
ATOM 922 C CA . SER A 1 122 ? -18.825 -11.697 17.576 1.00 92.00 122 SER A CA 1
ATOM 923 C C . SER A 1 122 ? -18.690 -12.056 16.104 1.00 92.00 122 SER A C 1
ATOM 925 O O . SER A 1 122 ? -17.627 -12.533 15.712 1.00 92.00 122 SER A O 1
ATOM 927 N N . ASP A 1 123 ? -19.732 -11.800 15.318 1.00 92.12 123 ASP A N 1
ATOM 928 C CA . ASP A 1 123 ? -19.881 -12.333 13.960 1.00 92.12 123 ASP A CA 1
ATOM 929 C C . ASP A 1 123 ? -19.993 -11.230 12.896 1.00 92.12 123 ASP A C 1
ATOM 931 O O . ASP A 1 123 ? -20.380 -11.500 11.762 1.00 92.12 123 ASP A O 1
ATOM 935 N N . SER A 1 124 ? -19.676 -9.982 13.261 1.00 95.56 124 SER A N 1
ATOM 936 C CA . SER A 1 124 ? -19.739 -8.831 12.357 1.00 95.56 124 SER A CA 1
ATOM 937 C C . SER A 1 124 ? -18.347 -8.289 12.060 1.00 95.56 124 SER A C 1
ATOM 939 O O . SER A 1 124 ? -17.543 -8.094 12.975 1.00 95.56 124 SER A O 1
ATOM 941 N N . ARG A 1 125 ? -18.061 -8.036 10.784 1.00 97.38 125 ARG A N 1
ATOM 942 C CA . ARG A 1 125 ? -16.854 -7.353 10.312 1.00 97.38 125 ARG A CA 1
ATOM 943 C C . ARG A 1 125 ? -17.240 -6.369 9.203 1.00 97.38 125 ARG A C 1
ATOM 945 O O . ARG A 1 125 ? -18.213 -6.652 8.500 1.00 97.38 125 ARG A O 1
ATOM 952 N N . PRO A 1 126 ? -16.503 -5.254 9.050 1.00 97.19 126 PRO A N 1
ATOM 953 C CA . PRO A 1 126 ? -16.691 -4.347 7.926 1.00 97.19 126 PRO A CA 1
ATOM 954 C C . PRO A 1 126 ? -16.583 -5.074 6.581 1.00 97.19 126 PRO A C 1
ATOM 956 O O . PRO A 1 126 ? -15.903 -6.100 6.459 1.00 97.19 126 PRO A O 1
ATOM 959 N N . GLU A 1 127 ? -17.237 -4.533 5.557 1.00 95.56 127 GLU A N 1
ATOM 960 C CA . GLU A 1 127 ? -17.037 -4.995 4.184 1.00 95.56 127 GLU A CA 1
ATOM 961 C C . GLU A 1 127 ? -15.562 -4.830 3.781 1.00 95.56 127 GLU A C 1
ATOM 963 O O . GLU A 1 127 ? -14.927 -3.840 4.131 1.00 95.56 127 GLU A O 1
ATOM 968 N N . GLY A 1 128 ? -15.005 -5.819 3.077 1.00 94.94 128 GLY A N 1
ATOM 969 C CA . GLY A 1 128 ? -13.593 -5.813 2.675 1.00 94.94 128 GLY A CA 1
ATOM 970 C C . GLY A 1 128 ? -12.607 -6.318 3.736 1.00 94.94 128 GLY A C 1
ATOM 971 O O . GLY A 1 128 ? -11.429 -6.444 3.428 1.00 94.94 128 GLY A O 1
ATOM 972 N N . TRP A 1 129 ? -13.060 -6.686 4.943 1.00 97.44 129 TRP A N 1
ATOM 973 C CA . TRP A 1 129 ? -12.181 -7.207 6.000 1.00 97.44 129 TRP A CA 1
ATOM 974 C C . TRP A 1 129 ? -11.355 -8.418 5.544 1.00 97.44 129 TRP A C 1
ATOM 976 O O . TRP A 1 129 ? -11.908 -9.469 5.202 1.00 97.44 129 TRP A O 1
ATOM 986 N N . PHE A 1 130 ? -10.027 -8.313 5.600 1.00 96.31 130 PHE A N 1
ATOM 987 C CA . PHE A 1 130 ? -9.128 -9.406 5.224 1.00 96.31 130 PHE A CA 1
ATOM 988 C C . PHE A 1 130 ? -9.016 -10.449 6.333 1.00 96.31 130 PHE A C 1
ATOM 990 O O . PHE A 1 130 ? -9.056 -11.655 6.074 1.00 96.31 130 PHE A O 1
ATOM 997 N N . GLY A 1 131 ? -8.868 -9.993 7.577 1.00 93.75 131 GLY A N 1
ATOM 998 C CA . GLY A 1 131 ? -8.676 -10.851 8.737 1.00 93.75 131 GLY A CA 1
ATOM 999 C C . GLY A 1 131 ? -7.311 -11.543 8.775 1.00 93.75 131 GLY A C 1
ATOM 1000 O O . GLY A 1 131 ? -6.321 -11.118 8.176 1.00 93.75 131 GLY A O 1
ATOM 1001 N N . ALA A 1 132 ? -7.230 -12.622 9.555 1.00 90.50 132 ALA A N 1
ATOM 1002 C CA . ALA A 1 132 ? -5.985 -13.349 9.784 1.00 90.50 132 ALA A CA 1
ATOM 1003 C C . ALA A 1 132 ? -5.681 -14.329 8.638 1.00 90.50 132 ALA A C 1
ATOM 1005 O O . ALA A 1 132 ? -6.039 -15.506 8.696 1.00 90.50 132 ALA A O 1
ATOM 1006 N N . ILE A 1 133 ? -4.985 -13.846 7.608 1.00 89.56 133 ILE A N 1
ATOM 1007 C CA . ILE A 1 133 ? -4.512 -14.677 6.497 1.00 89.56 133 ILE A CA 1
ATOM 1008 C C . ILE A 1 133 ? -3.002 -14.924 6.649 1.00 89.56 133 ILE A C 1
ATOM 1010 O O . ILE A 1 133 ? -2.231 -13.962 6.649 1.00 89.56 133 ILE A O 1
ATOM 1014 N N . PRO A 1 134 ? -2.546 -16.189 6.750 1.00 87.50 134 PRO A N 1
ATOM 1015 C CA . PRO A 1 134 ? -1.120 -16.506 6.790 1.00 87.50 134 PRO A CA 1
ATOM 1016 C C . PRO A 1 134 ? -0.396 -15.982 5.544 1.00 87.50 134 PRO A C 1
ATOM 1018 O O . PRO A 1 134 ? -0.785 -16.290 4.417 1.00 87.50 134 PRO A O 1
ATOM 1021 N N . SER A 1 135 ? 0.650 -15.179 5.739 1.00 88.94 135 SER A N 1
ATOM 1022 C CA . SER A 1 135 ? 1.418 -14.568 4.651 1.00 88.94 135 SER A CA 1
ATOM 1023 C C . SER A 1 135 ? 2.795 -14.096 5.139 1.00 88.94 135 SER A C 1
ATOM 1025 O O . SER A 1 135 ? 3.217 -14.448 6.241 1.00 88.94 135 SER A O 1
ATOM 1027 N N . SER A 1 136 ? 3.502 -13.307 4.325 1.00 87.75 136 SER A N 1
ATOM 1028 C CA . SER A 1 136 ? 4.719 -12.619 4.761 1.00 87.75 136 SER A CA 1
ATOM 1029 C C . SER A 1 136 ? 4.409 -11.571 5.833 1.00 87.75 136 SER A C 1
ATOM 1031 O O . SER A 1 136 ? 3.289 -11.066 5.928 1.00 87.75 136 SER A O 1
ATOM 1033 N N . VAL A 1 137 ? 5.421 -11.207 6.621 1.00 86.00 137 VAL A N 1
ATOM 1034 C CA . VAL A 1 137 ? 5.320 -10.158 7.649 1.00 86.00 137 VAL A CA 1
ATOM 1035 C C . VAL A 1 137 ? 4.836 -8.834 7.050 1.00 86.00 137 VAL A C 1
ATOM 1037 O O . VAL A 1 137 ? 3.978 -8.170 7.633 1.00 86.00 137 VAL A O 1
ATOM 1040 N N . ASP A 1 138 ? 5.317 -8.487 5.857 1.00 86.56 138 ASP A N 1
ATOM 1041 C CA . ASP A 1 138 ? 4.901 -7.274 5.153 1.00 86.56 138 ASP A CA 1
ATOM 1042 C C . ASP A 1 138 ? 3.420 -7.311 4.783 1.00 86.56 138 ASP A C 1
ATOM 1044 O O . ASP A 1 138 ? 2.695 -6.344 5.011 1.00 86.56 138 ASP A O 1
ATOM 1048 N N . ALA A 1 139 ? 2.949 -8.435 4.238 1.00 89.94 139 ALA A N 1
ATOM 1049 C CA . ALA A 1 139 ? 1.546 -8.592 3.881 1.00 89.94 139 ALA A CA 1
ATOM 1050 C C . ALA A 1 139 ? 0.651 -8.562 5.124 1.00 89.94 139 ALA A C 1
ATOM 1052 O O . ALA A 1 139 ? -0.330 -7.831 5.138 1.00 89.94 139 ALA A O 1
ATOM 1053 N N . ILE A 1 140 ? 1.032 -9.263 6.197 1.00 92.62 140 ILE A N 1
ATOM 1054 C CA . ILE A 1 140 ? 0.288 -9.253 7.464 1.00 92.62 140 ILE A CA 1
ATOM 1055 C C . ILE A 1 140 ? 0.197 -7.831 8.027 1.00 92.62 140 ILE A C 1
ATOM 1057 O O . ILE A 1 140 ? -0.869 -7.414 8.472 1.00 92.62 140 ILE A O 1
ATOM 1061 N N . THR A 1 141 ? 1.291 -7.072 7.987 1.00 93.38 141 THR A N 1
ATOM 1062 C CA . THR A 1 141 ? 1.326 -5.692 8.486 1.00 93.38 141 THR A CA 1
ATOM 1063 C C . THR A 1 141 ? 0.386 -4.782 7.693 1.00 93.38 141 THR A C 1
ATOM 1065 O O . THR A 1 141 ? -0.357 -3.998 8.286 1.00 93.38 141 THR A O 1
ATOM 1068 N N . ARG A 1 142 ? 0.362 -4.912 6.361 1.00 93.38 142 ARG A N 1
ATOM 1069 C CA . ARG A 1 142 ? -0.586 -4.177 5.511 1.00 93.38 142 ARG A CA 1
ATOM 1070 C C . ARG A 1 142 ? -2.026 -4.596 5.756 1.00 93.38 142 ARG A C 1
ATOM 1072 O O . ARG A 1 142 ? -2.879 -3.725 5.867 1.00 93.38 142 ARG A O 1
ATOM 1079 N N . ASP A 1 143 ? -2.276 -5.893 5.905 1.00 96.12 143 ASP A N 1
ATOM 1080 C CA . ASP A 1 143 ? -3.610 -6.416 6.189 1.00 96.12 143 ASP A CA 1
ATOM 1081 C C . ASP A 1 143 ? -4.121 -5.865 7.537 1.00 96.12 143 ASP A C 1
ATOM 1083 O O . ASP A 1 143 ? -5.283 -5.487 7.653 1.00 96.12 143 ASP A O 1
ATOM 1087 N N . ILE A 1 144 ? -3.261 -5.775 8.563 1.00 97.19 144 ILE A N 1
ATOM 1088 C CA . ILE A 1 144 ? -3.613 -5.185 9.870 1.00 97.19 144 ILE A CA 1
ATOM 1089 C C . ILE A 1 144 ? -3.955 -3.707 9.708 1.00 97.19 144 ILE A C 1
ATOM 1091 O O . ILE A 1 144 ? -4.944 -3.232 10.266 1.00 97.19 144 ILE A O 1
ATOM 1095 N N . ARG A 1 145 ? -3.133 -2.969 8.955 1.00 97.31 145 ARG A N 1
ATOM 1096 C CA . ARG A 1 145 ? -3.357 -1.545 8.717 1.00 97.31 145 ARG A CA 1
ATOM 1097 C C . ARG A 1 145 ? -4.669 -1.306 7.967 1.00 97.31 145 ARG A C 1
ATOM 1099 O O . ARG A 1 145 ? -5.418 -0.414 8.363 1.00 97.31 145 ARG A O 1
ATOM 1106 N N . HIS A 1 146 ? -4.932 -2.093 6.930 1.00 97.62 146 HIS A N 1
ATOM 1107 C CA . HIS A 1 146 ? -6.159 -2.053 6.142 1.00 97.62 146 HIS A CA 1
ATOM 1108 C C . HIS A 1 146 ? -7.391 -2.252 7.027 1.00 97.62 146 HIS A C 1
ATOM 1110 O O . HIS A 1 146 ? -8.228 -1.361 7.150 1.00 97.62 146 HIS A O 1
ATOM 1116 N N . ASP A 1 147 ? -7.434 -3.381 7.731 1.00 98.38 147 ASP A N 1
ATOM 1117 C CA . ASP A 1 147 ? -8.560 -3.750 8.580 1.00 98.38 147 ASP A CA 1
ATOM 1118 C C . ASP A 1 147 ? -8.777 -2.731 9.715 1.00 98.38 147 ASP A C 1
ATOM 1120 O O . ASP A 1 147 ? -9.910 -2.397 10.045 1.00 98.38 147 ASP A O 1
ATOM 1124 N N . LEU A 1 148 ? -7.713 -2.156 10.287 1.00 98.38 148 LEU A N 1
ATOM 1125 C CA . LEU A 1 148 ? -7.853 -1.106 11.299 1.00 98.38 148 LEU A CA 1
ATOM 1126 C C . LEU A 1 148 ? -8.447 0.198 10.735 1.00 98.38 148 LEU A C 1
ATOM 1128 O O . LEU A 1 148 ? -9.191 0.870 11.447 1.00 98.38 148 LEU A O 1
ATOM 1132 N N . GLU A 1 149 ? -8.132 0.575 9.490 1.00 96.88 149 GLU A N 1
ATOM 1133 C CA . GLU A 1 149 ? -8.809 1.708 8.835 1.00 96.88 149 GLU A CA 1
ATOM 1134 C C . GLU A 1 149 ? -10.287 1.396 8.574 1.00 96.88 149 GLU A C 1
ATOM 1136 O O . GLU A 1 149 ? -11.124 2.231 8.902 1.00 96.88 149 GLU A O 1
ATOM 1141 N N . LEU A 1 150 ? -10.617 0.191 8.093 1.00 97.19 150 LEU A N 1
ATOM 1142 C CA . LEU A 1 150 ? -12.010 -0.227 7.893 1.00 97.19 150 LEU A CA 1
ATOM 1143 C C . LEU A 1 150 ? -12.806 -0.236 9.199 1.00 97.19 150 LEU A C 1
ATOM 1145 O O . LEU A 1 150 ? -13.940 0.234 9.239 1.00 97.19 150 LEU A O 1
ATOM 1149 N N . LEU A 1 151 ? -12.214 -0.747 10.284 1.00 98.00 151 LEU A N 1
ATOM 1150 C CA . LEU A 1 151 ? -12.847 -0.698 11.598 1.00 98.00 151 LEU A CA 1
ATOM 1151 C C . LEU A 1 151 ? -13.105 0.751 12.002 1.00 98.00 151 LEU A C 1
ATOM 1153 O O . LEU A 1 151 ? -14.212 1.066 12.421 1.00 98.00 151 LEU A O 1
ATOM 1157 N N . ALA A 1 152 ? -12.103 1.623 11.864 1.00 97.50 152 ALA A N 1
ATOM 1158 C CA . ALA A 1 152 ? -12.239 3.034 12.198 1.00 97.50 152 ALA A CA 1
ATOM 1159 C C . ALA A 1 152 ? -13.339 3.721 11.372 1.00 97.50 152 ALA A C 1
ATOM 1161 O O . ALA A 1 152 ? -14.104 4.487 11.944 1.00 97.50 152 ALA A O 1
ATOM 1162 N N . ASP A 1 153 ? -13.454 3.430 10.075 1.00 95.69 153 ASP A N 1
ATOM 1163 C CA . ASP A 1 153 ? -14.506 3.984 9.211 1.00 95.69 153 ASP A CA 1
ATOM 1164 C C . ASP A 1 153 ? -15.910 3.469 9.556 1.00 95.69 153 ASP A C 1
ATOM 1166 O O . ASP A 1 153 ? -16.879 4.214 9.428 1.00 95.69 153 ASP A O 1
ATOM 1170 N N . GLU A 1 154 ? -16.029 2.227 10.031 1.00 97.00 154 GLU A N 1
ATOM 1171 C CA . GLU A 1 154 ? -17.311 1.653 10.457 1.00 97.00 154 GLU A CA 1
ATOM 1172 C C . GLU A 1 154 ? -17.823 2.283 11.764 1.00 97.00 154 GLU A C 1
ATOM 1174 O O . GLU A 1 154 ? -19.027 2.472 11.942 1.00 97.00 154 GLU A O 1
ATOM 1179 N N . ILE A 1 155 ? -16.920 2.595 12.701 1.00 96.88 155 ILE A N 1
ATOM 1180 C CA . ILE A 1 155 ? -17.301 3.034 14.054 1.00 96.88 155 ILE A CA 1
ATOM 1181 C C . ILE A 1 155 ? -17.235 4.546 14.272 1.00 96.88 155 ILE A C 1
ATOM 1183 O O . ILE A 1 155 ? -17.988 5.080 15.090 1.00 96.88 155 ILE A O 1
ATOM 1187 N N . LEU A 1 156 ? -16.344 5.249 13.574 1.00 96.31 156 LEU A N 1
ATOM 1188 C CA . LEU A 1 156 ? -16.179 6.690 13.715 1.00 96.31 156 LEU A CA 1
ATOM 1189 C C . LEU A 1 156 ? -17.020 7.440 12.676 1.00 96.31 156 LEU A C 1
ATOM 1191 O O . LEU A 1 156 ? -17.341 6.911 11.614 1.00 96.31 156 LEU A O 1
ATOM 1195 N N . PRO A 1 157 ? -17.359 8.714 12.936 1.00 94.94 157 PRO A N 1
ATOM 1196 C CA . PRO A 1 157 ? -17.946 9.562 11.911 1.00 94.94 157 PRO A CA 1
ATOM 1197 C C . PRO A 1 157 ? -17.038 9.661 10.670 1.00 94.94 157 PRO A C 1
ATOM 1199 O O . PRO A 1 157 ? -15.811 9.683 10.817 1.00 94.94 157 PRO A O 1
ATOM 1202 N N . PRO A 1 158 ? -17.614 9.820 9.464 1.00 89.69 158 PRO A N 1
ATOM 1203 C CA . PRO A 1 158 ? -16.840 10.100 8.261 1.00 89.69 158 PRO A CA 1
ATOM 1204 C C . PRO A 1 158 ? -15.885 11.283 8.464 1.00 89.69 158 PRO A C 1
ATOM 1206 O O . PRO A 1 158 ? -16.232 12.259 9.135 1.00 89.69 158 PRO A O 1
ATOM 1209 N N . ASP A 1 159 ? -14.685 11.180 7.894 1.00 85.56 159 ASP A N 1
ATOM 1210 C CA . ASP A 1 159 ? -13.604 12.174 7.983 1.00 85.56 159 ASP A CA 1
ATOM 1211 C C . ASP A 1 159 ? -13.100 12.478 9.408 1.00 85.56 159 ASP A C 1
ATOM 1213 O O . ASP A 1 159 ? -12.345 13.431 9.620 1.00 85.56 159 ASP A O 1
ATOM 1217 N N . PHE A 1 160 ? -13.472 11.664 10.401 1.00 92.25 160 PHE A N 1
ATOM 1218 C CA . PHE A 1 160 ? -12.966 11.781 11.761 1.00 92.25 160 PHE A CA 1
ATOM 1219 C C . PHE A 1 160 ? -11.919 10.705 12.059 1.00 92.25 160 PHE A C 1
ATOM 1221 O O . PHE A 1 160 ? -12.123 9.510 11.836 1.00 92.25 160 PHE A O 1
ATOM 1228 N N . ARG A 1 161 ? -10.791 11.142 12.624 1.00 94.50 161 ARG A N 1
ATOM 1229 C CA . ARG A 1 161 ? -9.772 10.282 13.231 1.00 94.50 161 ARG A CA 1
ATOM 1230 C C . ARG A 1 161 ? -9.363 10.859 14.588 1.00 94.50 161 ARG A C 1
ATOM 1232 O O . ARG A 1 161 ? -9.297 12.087 14.716 1.00 94.50 161 ARG A O 1
ATOM 1239 N N . PRO A 1 162 ? -9.079 10.021 15.602 1.00 94.62 162 PRO A N 1
ATOM 1240 C CA . PRO A 1 162 ? -8.623 10.507 16.898 1.00 94.62 162 PRO A CA 1
ATOM 1241 C C . PRO A 1 162 ? -7.324 11.325 16.781 1.00 94.62 162 PRO A C 1
ATOM 1243 O O . PRO A 1 162 ? -6.487 11.042 15.920 1.00 94.62 162 PRO A O 1
ATOM 1246 N N . PRO A 1 163 ? -7.096 12.322 17.655 1.00 94.81 163 PRO A N 1
ATOM 1247 C CA . PRO A 1 163 ? -5.826 13.039 17.687 1.00 94.81 163 PRO A CA 1
ATOM 1248 C C . PRO A 1 163 ? -4.641 12.081 17.873 1.00 94.81 163 PRO A C 1
ATOM 1250 O O . PRO A 1 163 ? -4.640 11.267 18.793 1.00 94.81 163 PRO A O 1
ATOM 1253 N N . GLY A 1 164 ? -3.624 12.211 17.019 1.00 94.12 164 GLY A N 1
ATOM 1254 C CA . GLY A 1 164 ? -2.453 11.327 17.022 1.00 94.12 164 GLY A CA 1
ATOM 1255 C C . GLY A 1 164 ? -2.573 10.102 16.113 1.00 94.12 164 GLY A C 1
ATOM 1256 O O . GLY A 1 164 ? -1.620 9.332 16.055 1.00 94.12 164 GLY A O 1
ATOM 1257 N N . TRP A 1 165 ? -3.691 9.944 15.392 1.00 96.69 165 TRP A N 1
ATOM 1258 C CA . TRP A 1 165 ? -3.830 8.915 14.363 1.00 96.69 165 TRP A CA 1
ATOM 1259 C C . TRP A 1 165 ? -2.759 9.077 13.286 1.00 96.69 165 TRP A C 1
ATOM 1261 O O . TRP A 1 165 ? -2.682 10.117 12.627 1.00 96.69 165 TRP A O 1
ATOM 1271 N N . SER A 1 166 ? -1.936 8.051 13.116 1.00 96.00 166 SER A N 1
ATOM 1272 C CA . SER A 1 166 ? -0.845 8.041 12.143 1.00 96.00 166 SER A CA 1
ATOM 1273 C C . SER A 1 166 ? -1.351 7.689 10.747 1.00 96.00 166 SER A C 1
ATOM 1275 O O . SER A 1 166 ? -0.876 8.242 9.758 1.00 96.00 166 SER A O 1
ATOM 1277 N N . GLY A 1 167 ? -2.331 6.786 10.668 1.00 92.12 167 GLY A N 1
ATOM 1278 C CA . GLY A 1 167 ? -2.843 6.254 9.414 1.00 92.12 167 GLY A CA 1
ATOM 1279 C C . GLY A 1 167 ? -1.819 5.383 8.688 1.00 92.12 167 GLY A C 1
ATOM 1280 O O . GLY A 1 167 ? -0.900 4.814 9.284 1.00 92.12 167 GLY A O 1
ATOM 1281 N N . GLY A 1 168 ? -2.005 5.247 7.380 1.00 89.25 168 GLY A N 1
ATOM 1282 C CA . GLY A 1 168 ? -1.092 4.544 6.490 1.00 89.25 168 GLY A CA 1
ATOM 1283 C C . GLY A 1 168 ? -1.128 5.141 5.090 1.00 89.25 168 GLY A C 1
ATOM 1284 O O . GLY A 1 168 ? -1.912 6.048 4.808 1.00 89.25 168 GLY A O 1
ATOM 1285 N N . GLU A 1 169 ? -0.283 4.605 4.213 1.00 91.69 169 GLU A N 1
ATOM 1286 C CA . GLU A 1 169 ? -0.294 4.961 2.795 1.00 91.69 169 GLU A CA 1
ATOM 1287 C C . GLU A 1 169 ? -1.683 4.699 2.189 1.00 91.69 169 GLU A C 1
ATOM 1289 O O . GLU A 1 169 ? -2.260 3.640 2.461 1.00 91.69 169 GLU A O 1
ATOM 1294 N N . PRO A 1 170 ? -2.217 5.588 1.332 1.00 93.44 170 PRO A N 1
ATOM 1295 C CA . PRO A 1 170 ? -3.554 5.430 0.750 1.00 93.44 170 PRO A CA 1
ATOM 1296 C C . PRO A 1 170 ? -3.772 4.093 0.036 1.00 93.44 170 PRO A C 1
ATOM 1298 O O . PRO A 1 170 ? -4.864 3.534 0.097 1.00 93.44 170 PRO A O 1
ATOM 1301 N N . LEU A 1 171 ? -2.716 3.511 -0.546 1.00 94.75 171 LEU A N 1
ATOM 1302 C CA . LEU A 1 171 ? -2.764 2.181 -1.158 1.00 94.75 171 LEU A CA 1
ATOM 1303 C C . LEU A 1 171 ? -3.205 1.090 -0.174 1.00 94.75 171 LEU A C 1
ATOM 1305 O O . LEU A 1 171 ? -3.900 0.162 -0.573 1.00 94.75 171 LEU A O 1
ATOM 1309 N N . MET A 1 172 ? -2.868 1.205 1.113 1.00 94.75 172 MET A N 1
ATOM 1310 C CA . MET A 1 172 ? -3.244 0.219 2.134 1.00 94.75 172 MET A CA 1
ATOM 1311 C C . MET A 1 172 ? -4.748 0.207 2.442 1.00 94.75 172 MET A C 1
ATOM 1313 O O . MET A 1 172 ? -5.215 -0.709 3.110 1.00 94.75 172 MET A O 1
ATOM 1317 N N . ARG A 1 173 ? -5.526 1.179 1.949 1.00 93.38 173 ARG A N 1
ATOM 1318 C CA . ARG A 1 173 ? -6.998 1.163 2.032 1.00 93.38 173 ARG A CA 1
ATOM 1319 C C . ARG A 1 173 ? -7.656 0.340 0.927 1.00 93.38 173 ARG A C 1
ATOM 1321 O O . ARG A 1 173 ? -8.843 0.064 1.012 1.00 93.38 173 ARG A O 1
ATOM 1328 N N . CYS A 1 174 ? -6.904 -0.047 -0.097 1.00 96.44 174 CYS A N 1
ATOM 1329 C CA . CYS A 1 174 ? -7.439 -0.761 -1.251 1.00 96.44 174 CYS A CA 1
ATOM 1330 C C . CYS A 1 174 ? -7.462 -2.272 -1.032 1.00 96.44 174 CYS A C 1
ATOM 1332 O O . CYS A 1 174 ? -6.823 -2.780 -0.111 1.00 96.44 174 CYS A O 1
ATOM 1334 N N . ASP A 1 175 ? -8.140 -2.997 -1.920 1.00 95.25 175 ASP A N 1
ATOM 1335 C CA . ASP A 1 175 ? -8.155 -4.457 -1.894 1.00 95.25 175 ASP A CA 1
ATOM 1336 C C . ASP A 1 175 ? -6.751 -5.059 -2.008 1.00 95.25 175 ASP A C 1
ATOM 1338 O O . ASP A 1 175 ? -5.842 -4.518 -2.647 1.00 95.25 175 ASP A O 1
ATOM 1342 N N . ARG A 1 176 ? -6.577 -6.243 -1.417 1.00 94.12 176 ARG A N 1
ATOM 1343 C CA . ARG A 1 176 ? -5.278 -6.919 -1.327 1.00 94.12 176 ARG A CA 1
ATOM 1344 C C . ARG A 1 176 ? -4.640 -7.180 -2.691 1.00 94.12 176 ARG A C 1
ATOM 1346 O O . ARG A 1 176 ? -3.417 -7.098 -2.829 1.00 94.12 176 ARG A O 1
ATOM 1353 N N . SER A 1 177 ? -5.452 -7.512 -3.692 1.00 94.88 177 SER A N 1
ATOM 1354 C CA . SER A 1 177 ? -5.008 -7.710 -5.075 1.00 94.88 177 SER A CA 1
ATOM 1355 C C . SER A 1 177 ? -4.396 -6.433 -5.648 1.00 94.88 177 SER A C 1
ATOM 1357 O O . SER A 1 177 ? -3.290 -6.479 -6.182 1.00 94.88 177 SER A O 1
ATOM 1359 N N . VAL A 1 178 ? -5.068 -5.295 -5.462 1.00 96.56 178 VAL A N 1
ATOM 1360 C CA . VAL A 1 178 ? -4.616 -3.973 -5.911 1.00 96.56 178 VAL A CA 1
ATOM 1361 C C . VAL A 1 178 ? -3.327 -3.583 -5.200 1.00 96.56 178 VAL A C 1
ATOM 1363 O O . VAL A 1 178 ? -2.346 -3.248 -5.861 1.00 96.56 178 VAL A O 1
ATOM 1366 N N . GLN A 1 179 ? -3.285 -3.712 -3.868 1.00 94.81 179 GLN A N 1
ATOM 1367 C CA . GLN A 1 179 ? -2.075 -3.461 -3.079 1.00 94.81 179 GLN A CA 1
ATOM 1368 C C . GLN A 1 179 ? -0.876 -4.248 -3.613 1.00 94.81 179 GLN A C 1
ATOM 1370 O O . GLN A 1 179 ? 0.204 -3.693 -3.808 1.00 94.81 179 GLN A O 1
ATOM 1375 N N . THR A 1 180 ? -1.077 -5.544 -3.858 1.00 93.56 180 THR A N 1
ATOM 1376 C CA . THR A 1 180 ? -0.019 -6.455 -4.304 1.00 93.56 180 THR A CA 1
ATOM 1377 C C . THR A 1 180 ? 0.445 -6.119 -5.716 1.00 93.56 180 THR A C 1
ATOM 1379 O O . THR A 1 180 ? 1.647 -6.013 -5.948 1.00 93.56 180 THR A O 1
ATOM 1382 N N . LEU A 1 181 ? -0.490 -5.920 -6.649 1.00 94.38 181 LEU A N 1
ATOM 1383 C CA . LEU A 1 181 ? -0.170 -5.594 -8.036 1.00 94.38 181 LEU A CA 1
ATOM 1384 C C . LEU A 1 181 ? 0.600 -4.275 -8.122 1.00 94.38 181 LEU A C 1
ATOM 1386 O O . LEU A 1 181 ? 1.671 -4.229 -8.717 1.00 94.38 181 LEU A O 1
ATOM 1390 N N . VAL A 1 182 ? 0.088 -3.215 -7.497 1.00 94.50 182 VAL A N 1
ATOM 1391 C CA . VAL A 1 182 ? 0.717 -1.890 -7.531 1.00 94.50 182 VAL A CA 1
ATOM 1392 C C . VAL A 1 182 ? 2.119 -1.941 -6.931 1.00 94.50 182 VAL A C 1
ATOM 1394 O O . VAL A 1 182 ? 3.058 -1.432 -7.537 1.00 94.50 182 VAL A O 1
ATOM 1397 N N . GLN A 1 183 ? 2.291 -2.595 -5.779 1.00 90.62 183 GLN A N 1
ATOM 1398 C CA . GLN A 1 183 ? 3.611 -2.724 -5.160 1.00 90.62 183 GLN A CA 1
ATOM 1399 C C . GLN A 1 183 ? 4.585 -3.506 -6.031 1.00 90.62 183 GLN A C 1
ATOM 1401 O O . GLN A 1 183 ? 5.720 -3.067 -6.182 1.00 90.62 183 GLN A O 1
ATOM 1406 N N . LEU A 1 184 ? 4.149 -4.614 -6.633 1.00 89.00 184 LEU A N 1
ATOM 1407 C CA . LEU A 1 184 ? 4.984 -5.393 -7.544 1.00 89.00 184 LEU A CA 1
ATOM 1408 C C . LEU A 1 184 ? 5.460 -4.539 -8.726 1.00 89.00 184 LEU A C 1
ATOM 1410 O O . LEU A 1 184 ? 6.637 -4.557 -9.074 1.00 89.00 184 LEU A O 1
ATOM 1414 N N . LEU A 1 185 ? 4.557 -3.758 -9.320 1.00 87.56 185 LEU A N 1
ATOM 1415 C CA . LEU A 1 185 ? 4.874 -2.910 -10.465 1.00 87.56 185 LEU A CA 1
ATOM 1416 C C . LEU A 1 185 ? 5.815 -1.745 -10.100 1.00 87.56 185 LEU A C 1
ATOM 1418 O O . LEU A 1 185 ? 6.723 -1.434 -10.873 1.00 87.56 185 LEU A O 1
ATOM 1422 N N . ILE A 1 186 ? 5.629 -1.124 -8.927 1.00 85.81 186 ILE A N 1
ATOM 1423 C CA . ILE A 1 186 ? 6.518 -0.066 -8.412 1.00 85.81 186 ILE A CA 1
ATOM 1424 C C . ILE A 1 186 ? 7.899 -0.638 -8.084 1.00 85.81 186 ILE A C 1
ATOM 1426 O O . ILE A 1 186 ? 8.909 -0.062 -8.476 1.00 85.81 186 ILE A O 1
ATOM 1430 N N . GLN A 1 187 ? 7.957 -1.777 -7.388 1.00 80.94 187 GLN A N 1
ATOM 1431 C CA . GLN A 1 187 ? 9.219 -2.440 -7.041 1.00 80.94 187 GLN A CA 1
ATOM 1432 C C . GLN A 1 187 ? 9.977 -2.909 -8.284 1.00 80.94 187 GLN A C 1
ATOM 1434 O O . GLN A 1 187 ? 11.202 -2.850 -8.307 1.00 80.94 187 GLN A O 1
ATOM 1439 N N . GLY A 1 188 ? 9.259 -3.304 -9.338 1.00 78.00 188 GLY A N 1
ATOM 1440 C CA . GLY A 1 188 ? 9.842 -3.587 -10.647 1.00 78.00 188 GLY A CA 1
ATOM 1441 C C . GLY A 1 188 ? 10.373 -2.350 -11.382 1.00 78.00 188 GLY A C 1
ATOM 1442 O O . GLY A 1 188 ? 10.970 -2.498 -12.442 1.00 78.00 188 GLY A O 1
ATOM 1443 N N . GLY A 1 189 ? 10.148 -1.135 -10.865 1.00 78.62 189 GLY A N 1
ATOM 1444 C CA . GLY A 1 189 ? 10.641 0.116 -11.448 1.00 78.62 189 GLY A CA 1
ATOM 1445 C C . GLY A 1 189 ? 9.955 0.528 -12.753 1.00 78.62 189 GLY A C 1
ATOM 1446 O O . GLY A 1 189 ? 10.416 1.445 -13.426 1.00 78.62 189 GLY A O 1
ATOM 1447 N N . VAL A 1 190 ? 8.860 -0.135 -13.129 1.00 79.94 190 VAL A N 1
ATOM 1448 C CA . VAL A 1 190 ? 8.180 0.087 -14.418 1.00 79.94 190 VAL A CA 1
ATOM 1449 C C . VAL A 1 190 ? 6.930 0.948 -14.305 1.00 79.94 190 VAL A C 1
ATOM 1451 O O . VAL A 1 190 ? 6.376 1.375 -15.316 1.00 79.94 190 VAL A O 1
ATOM 1454 N N . PHE A 1 191 ? 6.458 1.171 -13.082 1.00 86.50 191 PHE A N 1
ATOM 1455 C CA . PHE A 1 191 ? 5.184 1.811 -12.812 1.00 86.50 191 PHE A CA 1
ATOM 1456 C C . PHE A 1 191 ? 5.350 2.905 -11.770 1.00 86.50 191 PHE A C 1
ATOM 1458 O O . PHE A 1 191 ? 5.912 2.685 -10.699 1.00 86.50 191 PHE A O 1
ATOM 1465 N N . SER A 1 192 ? 4.825 4.080 -12.097 1.00 90.50 192 SER A N 1
ATOM 1466 C CA . SER A 1 192 ? 4.745 5.220 -11.195 1.00 90.50 192 SER A CA 1
ATOM 1467 C C . SER A 1 192 ? 3.290 5.684 -11.169 1.00 90.50 192 SER A C 1
ATOM 1469 O O . SER A 1 192 ? 2.822 6.183 -12.195 1.00 90.50 192 SER A O 1
ATOM 1471 N N . PRO A 1 193 ? 2.575 5.489 -10.047 1.00 90.94 193 PRO A N 1
ATOM 1472 C CA . PRO A 1 193 ? 1.196 5.926 -9.889 1.00 90.94 193 PRO A CA 1
ATOM 1473 C C . PRO A 1 193 ? 0.986 7.404 -10.217 1.00 90.94 193 PRO A C 1
ATOM 1475 O O . PRO A 1 193 ? 1.738 8.262 -9.751 1.00 90.94 193 PRO A O 1
ATOM 1478 N N . SER A 1 194 ? -0.088 7.703 -10.943 1.00 93.19 194 SER A N 1
ATOM 1479 C CA . SER A 1 194 ? -0.554 9.072 -11.196 1.00 93.19 194 SER A CA 1
ATOM 1480 C C . SER A 1 194 ? -1.855 9.430 -10.468 1.00 93.19 194 SER A C 1
ATOM 1482 O O . SER A 1 194 ? -2.179 10.615 -10.369 1.00 93.19 194 SER A O 1
ATOM 1484 N N . ALA A 1 195 ? -2.585 8.435 -9.951 1.00 94.19 195 ALA A N 1
ATOM 1485 C CA . ALA A 1 195 ? -3.795 8.629 -9.155 1.00 94.19 195 ALA A CA 1
ATOM 1486 C C . ALA A 1 195 ? -3.552 9.532 -7.930 1.00 94.19 195 ALA A C 1
ATOM 1488 O O . ALA A 1 195 ? -2.566 9.362 -7.209 1.00 94.19 195 ALA A O 1
ATOM 1489 N N . ASP A 1 196 ? -4.475 10.468 -7.677 1.00 93.38 196 ASP A N 1
ATOM 1490 C CA . ASP A 1 196 ? -4.405 11.386 -6.534 1.00 93.38 196 ASP A CA 1
ATOM 1491 C C . ASP A 1 196 ? -4.668 10.625 -5.221 1.00 93.38 196 ASP A C 1
ATOM 1493 O O . ASP A 1 196 ? -5.795 10.170 -5.009 1.00 93.38 196 ASP A O 1
ATOM 1497 N N . PRO A 1 197 ? -3.683 10.509 -4.308 1.00 92.06 197 PRO A N 1
ATOM 1498 C CA . PRO A 1 197 ? -3.839 9.753 -3.066 1.00 92.06 197 PRO A CA 1
ATOM 1499 C C . PRO A 1 197 ? -4.901 10.316 -2.108 1.00 92.06 197 PRO A C 1
ATOM 1501 O O . PRO A 1 197 ? -5.301 9.622 -1.175 1.00 92.06 197 PRO A O 1
ATOM 1504 N N . ALA A 1 198 ? -5.350 11.560 -2.313 1.00 91.44 198 ALA A N 1
ATOM 1505 C CA . ALA A 1 198 ? -6.416 12.184 -1.531 1.00 91.44 198 ALA A CA 1
ATOM 1506 C C . ALA A 1 198 ? -7.818 12.004 -2.146 1.00 91.44 198 ALA A C 1
ATOM 1508 O O . ALA A 1 198 ? -8.808 12.423 -1.540 1.00 91.44 198 ALA A O 1
ATOM 1509 N N . ALA A 1 199 ? -7.927 11.412 -3.340 1.00 93.38 199 ALA A N 1
ATOM 1510 C CA . ALA A 1 199 ? -9.208 11.222 -4.005 1.00 93.38 199 ALA A CA 1
ATOM 1511 C C . ALA A 1 199 ? -10.084 10.192 -3.258 1.00 93.38 199 ALA A C 1
ATOM 1513 O O . ALA A 1 199 ? -9.591 9.122 -2.891 1.00 93.38 199 ALA A O 1
ATOM 1514 N N . PRO A 1 200 ? -11.395 10.447 -3.071 1.00 91.06 200 PRO A N 1
ATOM 1515 C CA . PRO A 1 200 ? -12.300 9.481 -2.438 1.00 91.06 200 PRO A CA 1
ATOM 1516 C C . PRO A 1 200 ? -12.381 8.132 -3.169 1.00 91.06 200 PRO A C 1
ATOM 1518 O O . PRO A 1 200 ? -12.616 7.100 -2.552 1.00 91.06 200 PRO A O 1
ATOM 1521 N N . ASP A 1 201 ? -12.175 8.135 -4.484 1.00 94.69 201 ASP A N 1
ATOM 1522 C CA . ASP A 1 201 ? -12.163 6.972 -5.371 1.00 94.69 201 ASP A CA 1
ATOM 1523 C C . ASP A 1 201 ? -10.736 6.501 -5.713 1.00 94.69 201 ASP A C 1
ATOM 1525 O O . ASP A 1 201 ? -10.539 5.787 -6.696 1.00 94.69 201 ASP A O 1
ATOM 1529 N N . TYR A 1 202 ? -9.732 6.861 -4.900 1.00 95.94 202 TYR A N 1
ATOM 1530 C CA . TYR A 1 202 ? -8.323 6.519 -5.132 1.00 95.94 202 TYR A CA 1
ATOM 1531 C C . TYR A 1 202 ? -8.107 5.036 -5.459 1.00 95.94 202 TYR A C 1
ATOM 1533 O O . TYR A 1 202 ? -7.414 4.719 -6.424 1.00 95.94 202 TYR A O 1
ATOM 1541 N N . CYS A 1 203 ? -8.741 4.122 -4.716 1.00 96.56 203 CYS A N 1
ATOM 1542 C CA . CYS A 1 203 ? -8.580 2.686 -4.947 1.00 96.56 203 CYS A CA 1
ATOM 1543 C C . CYS A 1 203 ? -9.093 2.232 -6.316 1.00 96.56 203 CYS A C 1
ATOM 1545 O O . CYS A 1 203 ? -8.459 1.398 -6.957 1.00 96.56 203 CYS A O 1
ATOM 1547 N N . GLN A 1 204 ? -10.178 2.834 -6.807 1.00 97.56 204 GLN A N 1
ATOM 1548 C CA . GLN A 1 204 ? -10.678 2.561 -8.151 1.00 97.56 204 GLN A CA 1
ATOM 1549 C C . GLN A 1 204 ? -9.740 3.143 -9.218 1.00 97.56 204 GLN A C 1
ATOM 1551 O O . GLN A 1 204 ? -9.478 2.500 -10.235 1.00 97.56 204 GLN A O 1
ATOM 1556 N N . GLN A 1 205 ? -9.221 4.355 -8.994 1.00 97.50 205 GLN A N 1
ATOM 1557 C CA . GLN A 1 205 ? -8.305 5.002 -9.933 1.00 97.50 205 GLN A CA 1
ATOM 1558 C C . GLN A 1 205 ? -6.991 4.228 -10.063 1.00 97.50 205 GLN A C 1
ATOM 1560 O O . GLN A 1 205 ? -6.560 3.943 -11.181 1.00 97.50 205 GLN A O 1
ATOM 1565 N N . ILE A 1 206 ? -6.376 3.847 -8.939 1.00 97.50 206 ILE A N 1
ATOM 1566 C CA . ILE A 1 206 ? -5.094 3.140 -8.940 1.00 97.50 206 ILE A CA 1
ATOM 1567 C C . ILE A 1 206 ? -5.222 1.715 -9.488 1.00 97.50 206 ILE A C 1
ATOM 1569 O O . ILE A 1 206 ? -4.335 1.258 -10.206 1.00 97.50 206 ILE A O 1
ATOM 1573 N N . GLU A 1 207 ? -6.337 1.029 -9.217 1.00 97.75 207 GLU A N 1
ATOM 1574 C CA . GLU A 1 207 ? -6.631 -0.282 -9.798 1.00 97.75 207 GLU A CA 1
ATOM 1575 C C . GLU A 1 207 ? -6.752 -0.197 -11.321 1.00 97.75 207 GLU A C 1
ATOM 1577 O O . GLU A 1 207 ? -6.126 -0.985 -12.037 1.00 97.75 207 GLU A O 1
ATOM 1582 N N . LEU A 1 208 ? -7.522 0.774 -11.826 1.00 97.50 208 LEU A N 1
ATOM 1583 C CA . LEU A 1 208 ? -7.689 0.985 -13.260 1.00 97.50 208 LEU A CA 1
ATOM 1584 C C . LEU A 1 208 ? -6.353 1.324 -13.927 1.00 97.50 208 LEU A C 1
ATOM 1586 O O . LEU A 1 208 ? -6.040 0.787 -14.991 1.00 97.50 208 LEU A O 1
ATOM 1590 N N . GLU A 1 209 ? -5.568 2.206 -13.310 1.00 95.94 209 GLU A N 1
ATOM 1591 C CA . GLU A 1 209 ? -4.258 2.610 -13.812 1.00 95.94 209 GLU A CA 1
ATOM 1592 C C . GLU A 1 209 ? -3.292 1.417 -13.883 1.00 95.94 209 GLU A C 1
ATOM 1594 O O . GLU A 1 209 ? -2.736 1.142 -14.950 1.00 95.94 209 GLU A O 1
ATOM 1599 N N . ALA A 1 210 ? -3.143 0.670 -12.785 1.00 95.25 210 ALA A N 1
ATOM 1600 C CA . ALA A 1 210 ? -2.246 -0.480 -12.697 1.00 95.25 210 ALA A CA 1
ATOM 1601 C C . ALA A 1 210 ? -2.670 -1.626 -13.625 1.00 95.25 210 ALA A C 1
ATOM 1603 O O . ALA A 1 210 ? -1.833 -2.207 -14.318 1.00 95.25 210 ALA A O 1
ATOM 1604 N N . THR A 1 211 ? -3.970 -1.925 -13.697 1.00 95.19 211 THR A N 1
ATOM 1605 C CA . THR A 1 211 ? -4.499 -2.981 -14.573 1.00 95.19 211 THR A CA 1
ATOM 1606 C C . THR A 1 211 ? -4.301 -2.616 -16.038 1.00 95.19 211 THR A C 1
ATOM 1608 O O . THR A 1 211 ? -3.759 -3.409 -16.806 1.00 95.19 211 THR A O 1
ATOM 1611 N N . ARG A 1 212 ? -4.636 -1.381 -16.432 1.00 91.62 212 ARG A N 1
ATOM 1612 C CA . ARG A 1 212 ? -4.402 -0.903 -17.800 1.00 91.62 212 ARG A CA 1
ATOM 1613 C C . ARG A 1 212 ? -2.917 -0.906 -18.147 1.00 91.62 212 ARG A C 1
ATOM 1615 O O . ARG A 1 212 ? -2.555 -1.252 -19.273 1.00 91.62 212 ARG A O 1
ATOM 1622 N N . PHE A 1 213 ? -2.054 -0.519 -17.207 1.00 89.44 213 PHE A N 1
ATOM 1623 C CA . PHE A 1 213 ? -0.613 -0.598 -17.398 1.00 89.44 213 PHE A CA 1
ATOM 1624 C C . PHE A 1 213 ? -0.177 -2.042 -17.658 1.00 89.44 213 PHE A C 1
ATOM 1626 O O . PHE A 1 213 ? 0.523 -2.284 -18.640 1.00 89.44 213 PHE A O 1
ATOM 1633 N N . ALA A 1 214 ? -0.627 -2.995 -16.838 1.00 88.88 214 ALA A N 1
ATOM 1634 C CA . ALA A 1 214 ? -0.316 -4.408 -17.013 1.00 88.88 214 ALA A CA 1
ATOM 1635 C C . ALA A 1 214 ? -0.800 -4.933 -18.375 1.00 88.88 214 ALA A C 1
ATOM 1637 O O . ALA A 1 214 ? -0.037 -5.561 -19.106 1.00 88.88 214 ALA A O 1
ATOM 1638 N N . GLU A 1 215 ? -2.031 -4.618 -18.773 1.00 84.50 215 GLU A N 1
ATOM 1639 C CA . GLU A 1 215 ? -2.592 -5.040 -20.059 1.00 84.50 215 GLU A CA 1
ATOM 1640 C C . GLU A 1 215 ? -1.808 -4.492 -21.255 1.00 84.50 215 GLU A C 1
ATOM 1642 O O . GLU A 1 215 ? -1.452 -5.244 -22.165 1.00 84.50 215 GLU A O 1
ATOM 1647 N N . VAL A 1 216 ? -1.529 -3.187 -21.267 1.00 79.75 216 VAL A N 1
ATOM 1648 C CA . VAL A 1 216 ? -0.927 -2.506 -22.421 1.00 79.75 216 VAL A CA 1
ATOM 1649 C C . VAL A 1 216 ? 0.582 -2.713 -22.470 1.00 79.75 216 VAL A C 1
ATOM 1651 O O . VAL A 1 216 ? 1.128 -3.015 -23.530 1.00 79.75 216 VAL A O 1
ATOM 1654 N N . ASN A 1 217 ? 1.258 -2.544 -21.336 1.00 77.31 217 ASN A N 1
ATOM 1655 C CA . ASN A 1 217 ? 2.713 -2.485 -21.290 1.00 77.31 217 ASN A CA 1
ATOM 1656 C C . ASN A 1 217 ? 3.357 -3.824 -20.964 1.00 77.31 217 ASN A C 1
ATOM 1658 O O . ASN A 1 217 ? 4.509 -3.985 -21.342 1.00 77.31 217 ASN A O 1
ATOM 1662 N N . LEU A 1 218 ? 2.657 -4.766 -20.316 1.00 81.06 218 LEU A N 1
ATOM 1663 C CA . LEU A 1 218 ? 3.228 -6.071 -19.951 1.00 81.06 218 LEU A CA 1
ATOM 1664 C C . LEU A 1 218 ? 2.677 -7.207 -20.807 1.00 81.06 218 LEU A C 1
ATOM 1666 O O . LEU A 1 218 ? 3.440 -7.961 -21.402 1.00 81.06 218 LEU A O 1
ATOM 1670 N N . LEU A 1 219 ? 1.352 -7.326 -20.893 1.00 79.56 219 LEU A N 1
ATOM 1671 C CA . LEU A 1 219 ? 0.708 -8.455 -21.565 1.00 79.56 219 LEU A CA 1
ATOM 1672 C C . LEU A 1 219 ? 0.662 -8.286 -23.087 1.00 79.56 219 LEU A C 1
ATOM 1674 O O . LEU A 1 219 ? 0.866 -9.253 -23.817 1.00 79.56 219 LEU A O 1
ATOM 1678 N N . SER A 1 220 ? 0.407 -7.069 -23.574 1.00 72.81 220 SER A N 1
ATOM 1679 C CA . SER A 1 220 ? 0.280 -6.789 -25.015 1.00 72.81 220 SER A CA 1
ATOM 1680 C C . SER A 1 220 ? 1.603 -6.421 -25.691 1.00 72.81 220 SER A C 1
ATOM 1682 O O . SER A 1 220 ? 1.658 -6.320 -26.918 1.00 72.81 220 SER A O 1
ATOM 1684 N N . ASN A 1 221 ? 2.666 -6.204 -24.914 1.00 66.06 221 ASN A N 1
ATOM 1685 C CA . ASN A 1 221 ? 3.970 -5.812 -25.427 1.00 66.06 221 ASN A CA 1
ATOM 1686 C C . ASN A 1 221 ? 4.915 -7.026 -25.473 1.00 66.06 221 ASN A C 1
ATOM 1688 O O . ASN A 1 221 ? 5.421 -7.431 -24.426 1.00 66.06 221 ASN A O 1
ATOM 1692 N N . PRO A 1 222 ? 5.232 -7.580 -26.660 1.00 58.75 222 PRO A N 1
ATOM 1693 C CA . PRO A 1 222 ? 6.119 -8.740 -26.768 1.00 58.75 222 PRO A CA 1
ATOM 1694 C C . PRO A 1 222 ? 7.525 -8.477 -26.205 1.00 58.75 222 PRO A C 1
ATOM 1696 O O . PRO A 1 222 ? 8.181 -9.412 -25.766 1.00 58.75 222 PRO A O 1
ATOM 1699 N N . LYS A 1 223 ? 7.970 -7.213 -26.133 1.00 52.91 223 LYS A N 1
ATOM 1700 C CA . LYS A 1 223 ? 9.259 -6.852 -25.522 1.00 52.91 223 LYS A CA 1
ATOM 1701 C C . LYS A 1 223 ? 9.224 -6.830 -23.993 1.00 52.91 223 LYS A C 1
ATOM 1703 O O . LYS A 1 223 ? 10.247 -7.056 -23.365 1.00 52.91 223 LYS A O 1
ATOM 1708 N N . ALA A 1 224 ? 8.074 -6.593 -23.366 1.00 52.41 224 ALA A N 1
ATOM 1709 C CA . ALA A 1 224 ? 7.968 -6.636 -21.903 1.00 52.41 224 ALA A CA 1
ATOM 1710 C C . ALA A 1 224 ? 8.008 -8.067 -21.342 1.00 52.41 224 ALA A C 1
ATOM 1712 O O . ALA A 1 224 ? 8.259 -8.261 -20.159 1.00 52.41 224 ALA A O 1
ATOM 1713 N N . GLN A 1 225 ? 7.807 -9.071 -22.200 1.00 51.38 225 GLN A N 1
ATOM 1714 C CA . GLN A 1 225 ? 8.078 -10.471 -21.872 1.00 51.38 225 GLN A CA 1
ATOM 1715 C C . GLN A 1 225 ? 9.582 -10.800 -21.915 1.00 51.38 225 GLN A C 1
ATOM 1717 O O . GLN A 1 225 ? 10.005 -11.745 -21.258 1.00 51.38 225 GLN A O 1
ATOM 1722 N N . GLU A 1 226 ? 10.386 -10.013 -22.640 1.00 47.34 226 GLU A N 1
ATOM 1723 C CA . GLU A 1 226 ? 11.852 -10.136 -22.690 1.00 47.34 226 GLU A CA 1
ATOM 1724 C C . GLU A 1 226 ? 12.533 -9.358 -21.545 1.00 47.34 226 GLU A C 1
ATOM 1726 O O . GLU A 1 226 ? 13.516 -9.828 -20.979 1.00 47.34 226 GLU A O 1
ATOM 1731 N N . PHE A 1 227 ? 11.981 -8.205 -21.142 1.00 47.47 227 PHE A N 1
ATOM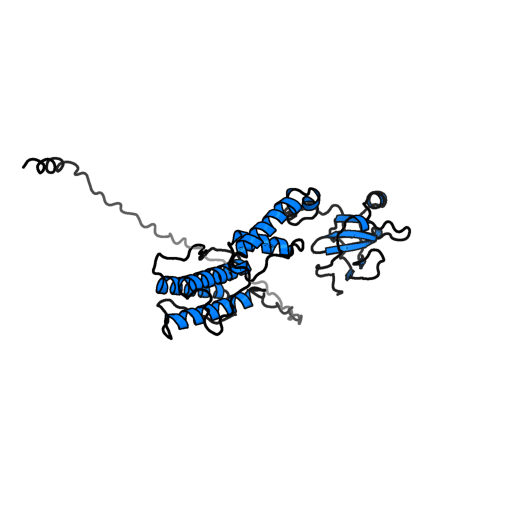 1732 C CA . PHE A 1 227 ? 12.442 -7.424 -19.985 1.00 47.47 227 PHE A CA 1
ATOM 1733 C C . PHE A 1 227 ? 11.695 -7.859 -18.713 1.00 47.47 227 PHE A C 1
ATOM 1735 O O . PHE A 1 227 ? 10.644 -7.333 -18.354 1.00 47.47 227 PHE A O 1
ATOM 1742 N N . GLY A 1 228 ? 12.239 -8.890 -18.068 1.00 51.53 228 GLY A N 1
ATOM 1743 C CA . GLY A 1 228 ? 11.621 -9.668 -16.997 1.00 51.53 228 GLY A CA 1
ATOM 1744 C C . GLY A 1 228 ? 11.138 -8.907 -15.761 1.00 51.53 228 GLY A C 1
ATOM 1745 O O . GLY A 1 228 ? 11.868 -8.761 -14.790 1.00 51.53 228 GLY A O 1
ATOM 1746 N N . ILE A 1 229 ? 9.843 -8.598 -15.728 1.00 47.34 229 ILE A N 1
ATOM 1747 C CA . ILE A 1 229 ? 9.092 -8.409 -14.468 1.00 47.34 229 ILE A CA 1
ATOM 1748 C C . ILE A 1 229 ? 8.657 -9.769 -13.890 1.00 47.34 229 ILE A C 1
ATOM 1750 O O . ILE A 1 229 ? 8.385 -9.906 -12.702 1.00 47.34 229 ILE A O 1
ATOM 1754 N N . PHE A 1 230 ? 8.636 -10.803 -14.740 1.00 48.31 230 PHE A N 1
ATOM 1755 C CA . PHE A 1 230 ? 8.267 -12.181 -14.404 1.00 48.31 230 PHE A CA 1
ATOM 1756 C C . PHE A 1 230 ? 9.366 -13.200 -14.737 1.00 48.31 230 PHE A C 1
ATOM 1758 O O . PHE A 1 230 ? 9.096 -14.399 -14.759 1.00 48.31 230 PHE A O 1
ATOM 1765 N N . ALA A 1 231 ? 10.603 -12.758 -14.985 1.00 46.78 231 ALA A N 1
ATOM 1766 C CA . ALA A 1 231 ? 11.733 -13.664 -15.198 1.00 46.78 231 ALA A CA 1
ATOM 1767 C C . ALA A 1 231 ? 12.248 -14.226 -13.859 1.00 46.78 231 ALA A C 1
ATOM 1769 O O . ALA A 1 231 ? 13.408 -14.067 -13.504 1.00 46.78 231 ALA A O 1
ATOM 1770 N N . PHE A 1 232 ? 11.371 -14.888 -13.104 1.00 38.41 232 PHE A N 1
ATOM 1771 C CA . PHE A 1 232 ? 11.798 -15.884 -12.131 1.00 38.41 232 PHE A CA 1
ATOM 1772 C C . PHE A 1 232 ? 11.826 -17.219 -12.859 1.00 38.41 232 PHE A C 1
ATOM 1774 O O . PHE A 1 232 ? 10.798 -17.882 -12.995 1.00 38.41 232 PHE A O 1
ATOM 1781 N N . ASP A 1 233 ? 13.003 -17.601 -13.344 1.00 41.94 233 ASP A N 1
ATOM 1782 C CA . ASP A 1 233 ? 13.247 -18.970 -13.774 1.00 41.94 233 ASP A CA 1
ATOM 1783 C C . ASP A 1 233 ? 13.939 -19.729 -12.625 1.00 41.94 233 ASP A C 1
ATOM 1785 O O . ASP A 1 233 ? 15.153 -19.610 -12.450 1.00 41.94 233 ASP A O 1
ATOM 1789 N N . PRO A 1 234 ? 13.205 -20.511 -11.804 1.00 41.03 234 PRO A N 1
ATOM 1790 C CA . PRO A 1 234 ? 13.810 -21.378 -10.789 1.00 41.03 234 PRO A CA 1
ATOM 1791 C C . PRO A 1 234 ? 14.637 -22.523 -11.405 1.00 41.03 234 PRO A C 1
ATOM 1793 O O . PRO A 1 234 ? 15.252 -23.298 -10.673 1.00 41.03 234 PRO A O 1
ATOM 1796 N N . PHE A 1 235 ? 14.664 -22.622 -12.738 1.00 40.72 235 PHE A N 1
ATOM 1797 C CA . PHE A 1 235 ? 15.484 -23.527 -13.530 1.00 40.72 235 PHE A CA 1
ATOM 1798 C C . PHE A 1 235 ? 16.305 -22.781 -14.584 1.00 40.72 235 PHE A C 1
ATOM 1800 O O . PHE A 1 235 ? 16.598 -23.378 -15.621 1.00 40.72 235 PHE A O 1
ATOM 1807 N N . ALA A 1 236 ? 16.692 -21.521 -14.324 1.00 41.59 236 ALA A N 1
ATOM 1808 C CA . ALA A 1 236 ? 17.520 -20.744 -15.237 1.00 41.59 236 ALA A CA 1
ATOM 1809 C C . ALA A 1 236 ? 18.703 -21.597 -15.705 1.00 41.59 236 ALA A C 1
ATOM 1811 O O . ALA A 1 236 ? 19.657 -21.859 -14.965 1.00 41.59 236 ALA A O 1
ATOM 1812 N N . THR A 1 237 ? 18.626 -22.057 -16.956 1.00 48.53 237 THR A N 1
ATOM 1813 C CA . THR A 1 237 ? 19.805 -22.480 -17.701 1.00 48.53 237 THR A CA 1
ATOM 1814 C C . THR A 1 237 ? 20.853 -21.398 -17.484 1.00 48.53 237 THR A C 1
ATOM 1816 O O . THR A 1 237 ? 20.487 -20.221 -17.575 1.00 48.53 237 THR A O 1
ATOM 1819 N N . PRO A 1 238 ? 22.114 -21.757 -17.172 1.00 53.47 238 PRO A N 1
ATOM 1820 C CA . PRO A 1 238 ? 23.161 -20.772 -16.971 1.00 53.47 238 PRO A CA 1
ATOM 1821 C C . PRO A 1 238 ? 23.076 -19.744 -18.097 1.00 53.47 238 PRO A C 1
ATOM 1823 O O . PRO A 1 238 ? 22.933 -20.163 -19.255 1.00 53.47 238 PRO A O 1
ATOM 1826 N N . PRO A 1 239 ? 23.077 -18.440 -17.780 1.00 58.16 239 PRO A N 1
ATOM 1827 C CA . PRO A 1 239 ? 22.989 -17.420 -18.806 1.00 58.16 239 PRO A CA 1
ATOM 1828 C C . PRO A 1 239 ? 24.047 -17.734 -19.858 1.00 58.16 239 PRO A C 1
ATOM 1830 O O . PRO A 1 239 ? 25.199 -18.021 -19.524 1.00 58.16 239 PRO A O 1
ATOM 1833 N N . ALA A 1 240 ? 23.627 -17.771 -21.126 1.00 72.31 240 ALA A N 1
ATOM 1834 C CA . ALA A 1 240 ? 24.504 -18.160 -22.230 1.00 72.31 240 ALA A CA 1
ATOM 1835 C C . ALA A 1 240 ? 25.775 -17.293 -22.265 1.00 72.31 240 ALA A C 1
ATOM 1837 O O . ALA A 1 240 ? 26.829 -17.744 -22.720 1.00 72.31 240 ALA A O 1
ATOM 1838 N N . TYR A 1 241 ? 25.673 -16.075 -21.720 1.00 86.44 241 TYR A N 1
ATOM 1839 C CA . TYR A 1 241 ? 26.767 -15.139 -21.589 1.00 86.44 241 TYR A CA 1
ATOM 1840 C C . TYR A 1 241 ? 27.138 -14.852 -20.134 1.00 86.44 241 TYR A C 1
ATOM 1842 O O . TYR A 1 241 ? 26.292 -14.777 -19.241 1.00 86.44 241 TYR A O 1
ATOM 1850 N N . SER A 1 242 ? 28.430 -14.658 -19.905 1.00 91.38 242 SER A N 1
ATOM 1851 C CA . SER A 1 242 ? 28.992 -14.316 -18.607 1.00 91.38 242 SER A CA 1
ATOM 1852 C C . SER A 1 242 ? 30.162 -13.354 -18.760 1.00 91.38 242 SER A C 1
ATOM 1854 O O . SER A 1 242 ? 30.830 -13.303 -19.798 1.00 91.38 242 SER A O 1
ATOM 1856 N N . VAL A 1 243 ? 30.455 -12.635 -17.685 1.00 92.44 243 VAL A N 1
ATOM 1857 C CA . VAL A 1 243 ? 31.743 -11.963 -17.514 1.00 92.44 243 VAL A CA 1
ATOM 1858 C C . VAL A 1 243 ? 32.838 -13.019 -17.371 1.00 92.44 243 VAL A C 1
ATOM 1860 O O . VAL A 1 243 ? 32.655 -14.004 -16.658 1.00 92.44 243 VAL A O 1
ATOM 1863 N N . VAL A 1 244 ? 33.960 -12.837 -18.067 1.00 90.38 244 VAL A N 1
ATOM 1864 C CA . VAL A 1 244 ? 35.086 -13.794 -18.080 1.00 90.38 244 VAL A CA 1
ATOM 1865 C C . VAL A 1 244 ? 36.391 -13.202 -17.559 1.00 90.38 244 VAL A C 1
ATOM 1867 O O . VAL A 1 244 ? 37.399 -13.907 -17.479 1.00 90.38 244 VAL A O 1
ATOM 1870 N N . THR A 1 245 ? 36.398 -11.913 -17.219 1.00 84.19 245 THR A N 1
ATOM 1871 C CA . THR A 1 245 ? 37.565 -11.220 -16.674 1.00 84.19 245 THR A CA 1
ATOM 1872 C C . THR A 1 245 ? 37.348 -10.868 -15.206 1.00 84.19 245 THR A C 1
ATOM 1874 O O . THR A 1 245 ? 36.226 -10.658 -14.754 1.00 84.19 245 THR A O 1
ATOM 1877 N N . ASP A 1 246 ? 38.442 -10.785 -14.448 1.00 81.69 246 ASP A N 1
ATOM 1878 C CA . ASP A 1 246 ? 38.405 -10.393 -13.031 1.00 81.69 246 ASP A CA 1
ATOM 1879 C C . ASP A 1 246 ? 38.230 -8.875 -12.837 1.00 81.69 246 ASP A C 1
ATOM 1881 O O . ASP A 1 246 ? 38.148 -8.394 -11.709 1.00 81.69 246 ASP A O 1
ATOM 1885 N N . PHE A 1 247 ? 38.219 -8.103 -13.931 1.00 84.06 247 PHE A N 1
ATOM 1886 C CA . PHE A 1 247 ? 38.185 -6.641 -13.904 1.00 84.06 247 PHE A CA 1
ATOM 1887 C C . PHE A 1 247 ? 37.257 -6.066 -14.981 1.00 84.06 247 PHE A C 1
ATOM 1889 O O . PHE A 1 247 ? 37.625 -5.160 -15.728 1.00 84.06 247 PHE A O 1
ATOM 1896 N N . ALA A 1 248 ? 36.046 -6.604 -15.077 1.00 91.50 248 ALA A N 1
ATOM 1897 C CA . ALA A 1 248 ? 35.024 -6.059 -15.958 1.00 91.50 248 ALA A CA 1
ATOM 1898 C C . ALA A 1 248 ? 34.413 -4.800 -15.334 1.00 91.50 248 ALA A C 1
ATOM 1900 O O . ALA A 1 248 ? 33.648 -4.881 -14.374 1.00 91.50 248 ALA A O 1
ATOM 1901 N N . VAL A 1 249 ? 34.758 -3.619 -15.844 1.00 92.75 249 VAL A N 1
ATOM 1902 C CA . VAL A 1 249 ? 34.263 -2.353 -15.281 1.00 92.75 249 VAL A CA 1
ATOM 1903 C C . VAL A 1 249 ? 32.879 -2.022 -15.841 1.00 92.75 249 VAL A C 1
ATOM 1905 O O . VAL A 1 249 ? 32.673 -2.021 -17.055 1.00 92.75 249 VAL A O 1
ATOM 1908 N N . ALA A 1 250 ? 31.945 -1.706 -14.946 1.00 93.00 250 ALA A N 1
ATOM 1909 C CA . ALA A 1 250 ? 30.580 -1.315 -15.265 1.00 93.00 250 ALA A CA 1
ATOM 1910 C C . ALA A 1 250 ? 30.401 0.208 -15.261 1.00 93.00 250 ALA A C 1
ATOM 1912 O O . ALA A 1 250 ? 30.880 0.904 -14.357 1.00 93.00 250 ALA A O 1
ATOM 1913 N N . PHE A 1 251 ? 29.641 0.712 -16.234 1.00 94.19 251 PHE A N 1
ATOM 1914 C CA . PHE A 1 251 ? 29.358 2.135 -16.421 1.00 94.19 251 PHE A CA 1
ATOM 1915 C C . PHE A 1 251 ? 27.863 2.395 -16.640 1.00 94.19 251 PHE A C 1
ATOM 1917 O O . PHE A 1 251 ? 27.166 1.585 -17.246 1.00 94.19 251 PHE A O 1
ATOM 1924 N N . LEU A 1 252 ? 27.373 3.560 -16.217 1.00 90.12 252 LEU A N 1
ATOM 1925 C CA . LEU A 1 252 ? 26.001 4.017 -16.494 1.00 90.12 252 LEU A CA 1
ATOM 1926 C C . LEU A 1 252 ? 25.863 4.724 -17.843 1.00 90.12 252 LEU A C 1
ATOM 1928 O O . LEU A 1 252 ? 24.767 5.088 -18.253 1.00 90.12 252 LEU A O 1
ATOM 1932 N N . ASP A 1 253 ? 26.965 4.923 -18.558 1.00 87.06 253 ASP A N 1
ATOM 1933 C CA . ASP A 1 253 ? 26.947 5.503 -19.889 1.00 87.06 253 ASP A CA 1
ATOM 1934 C C . ASP A 1 253 ? 27.910 4.787 -20.834 1.00 87.06 253 ASP A C 1
ATOM 1936 O O . ASP A 1 253 ? 28.964 4.273 -20.459 1.00 87.06 253 ASP A O 1
ATOM 1940 N N . ARG A 1 254 ? 27.558 4.822 -22.116 1.00 87.25 254 ARG A N 1
ATOM 1941 C CA . ARG A 1 254 ? 28.345 4.247 -23.213 1.00 87.25 254 ARG A CA 1
ATOM 1942 C C . ARG A 1 254 ? 29.685 4.940 -23.484 1.00 87.25 254 ARG A C 1
ATOM 1944 O O . ARG A 1 254 ? 30.464 4.439 -24.297 1.00 87.25 254 ARG A O 1
ATOM 1951 N N . SER A 1 255 ? 29.910 6.119 -22.903 1.00 86.38 255 SER A N 1
ATOM 1952 C CA . SER A 1 255 ? 31.168 6.864 -23.026 1.00 86.38 255 SER A CA 1
ATOM 1953 C C . SER A 1 255 ? 32.161 6.469 -21.931 1.00 86.38 255 SER A C 1
ATOM 1955 O O . SER A 1 255 ? 33.274 6.991 -21.929 1.00 86.38 255 SER A O 1
ATOM 1957 N N . ALA A 1 256 ? 31.777 5.541 -21.045 1.00 88.19 256 ALA A N 1
ATOM 1958 C CA . ALA A 1 256 ? 32.580 5.052 -19.934 1.00 88.19 256 ALA A CA 1
ATOM 1959 C C . ALA A 1 256 ? 33.013 6.166 -18.958 1.00 88.19 256 ALA A C 1
ATOM 1961 O O . ALA A 1 256 ? 34.136 6.160 -18.454 1.00 88.19 256 ALA A O 1
ATOM 1962 N N . ILE A 1 257 ? 32.135 7.145 -18.706 1.00 87.62 257 ILE A N 1
ATOM 1963 C CA . ILE A 1 257 ? 32.422 8.280 -17.812 1.00 87.62 257 ILE A CA 1
ATOM 1964 C C . ILE A 1 257 ? 31.961 7.985 -16.378 1.00 87.62 257 ILE A C 1
ATOM 1966 O O . ILE A 1 257 ? 32.709 8.189 -15.425 1.00 87.62 257 ILE A O 1
ATOM 1970 N N . ASN A 1 258 ? 30.734 7.501 -16.217 1.00 88.12 258 ASN A N 1
ATOM 1971 C CA . ASN A 1 258 ? 30.070 7.259 -14.943 1.00 88.12 258 ASN A CA 1
ATOM 1972 C C . ASN A 1 258 ? 30.252 5.795 -14.548 1.00 88.12 258 ASN A C 1
ATOM 1974 O O . ASN A 1 258 ? 29.376 4.959 -14.773 1.00 88.12 258 ASN A O 1
ATOM 1978 N N . GLN A 1 259 ? 31.424 5.478 -14.002 1.00 92.19 259 GLN A N 1
ATOM 1979 C CA . GLN A 1 259 ? 31.714 4.157 -13.453 1.00 92.19 259 GLN A CA 1
ATOM 1980 C C . GLN A 1 259 ? 30.861 3.887 -12.208 1.00 92.19 259 GLN A C 1
ATOM 1982 O O . GLN A 1 259 ? 30.718 4.760 -11.353 1.00 92.19 259 GLN A O 1
ATOM 1987 N N . VAL A 1 260 ? 30.355 2.660 -12.090 1.00 89.00 260 VAL A N 1
ATOM 1988 C CA . VAL A 1 260 ? 29.585 2.201 -10.922 1.00 89.00 260 VAL A CA 1
ATOM 1989 C C . VAL A 1 260 ? 30.244 1.053 -10.175 1.00 89.00 260 VAL A C 1
ATOM 1991 O O . VAL A 1 260 ? 30.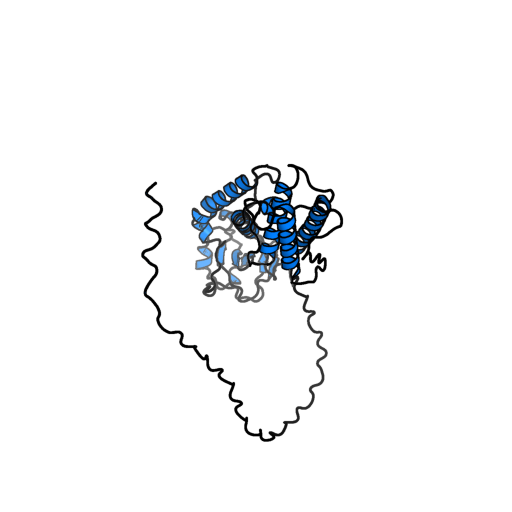098 0.952 -8.969 1.00 89.00 260 VAL A O 1
ATOM 1994 N N . GLY A 1 261 ? 31.045 0.216 -10.824 1.00 90.88 261 GLY A N 1
ATOM 1995 C CA . GLY A 1 261 ? 31.703 -0.869 -10.100 1.00 90.88 261 GLY A CA 1
ATOM 1996 C C . GLY A 1 261 ? 32.468 -1.813 -11.002 1.00 90.88 261 GLY A C 1
ATOM 1997 O O . GLY A 1 261 ? 32.666 -1.531 -12.185 1.00 90.88 261 GLY A O 1
ATOM 1998 N N . VAL A 1 262 ? 32.906 -2.927 -10.422 1.00 92.94 262 VAL A N 1
ATOM 1999 C CA . VAL A 1 262 ? 33.534 -4.035 -11.145 1.00 92.94 262 VAL A CA 1
ATOM 2000 C C . VAL A 1 262 ? 32.616 -5.243 -11.032 1.00 92.94 262 VAL A C 1
ATOM 2002 O O . VAL A 1 262 ? 32.302 -5.678 -9.927 1.00 92.94 262 VAL A O 1
ATOM 2005 N N . ILE A 1 263 ? 32.181 -5.767 -12.173 1.00 92.12 263 ILE A N 1
ATOM 2006 C CA . ILE A 1 263 ? 31.327 -6.947 -12.242 1.00 92.12 263 ILE A CA 1
ATOM 2007 C C . ILE A 1 263 ? 32.183 -8.178 -11.902 1.00 92.12 263 ILE A C 1
ATOM 2009 O O . ILE A 1 263 ? 33.228 -8.371 -12.532 1.00 92.12 263 ILE A O 1
ATOM 2013 N N . PRO A 1 264 ? 31.776 -9.027 -10.940 1.00 90.75 264 PRO A N 1
ATOM 2014 C CA . PRO A 1 2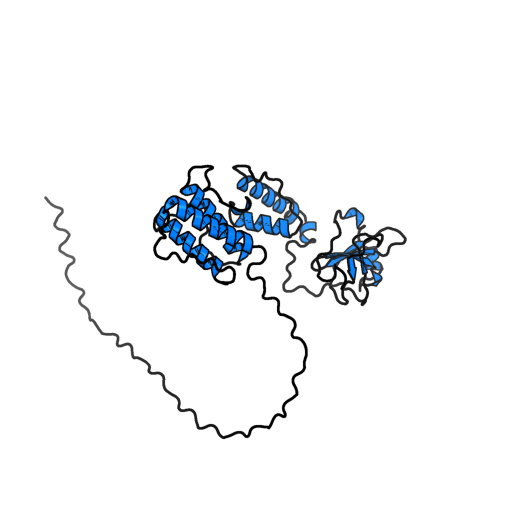64 ? 32.520 -10.236 -10.604 1.00 90.75 264 PRO A CA 1
ATOM 2015 C 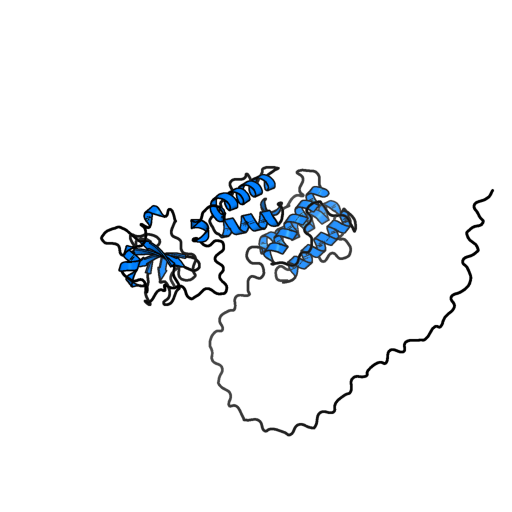C . PRO A 1 264 ? 32.667 -11.193 -11.795 1.00 90.75 264 PRO A C 1
ATOM 2017 O O . PRO A 1 264 ? 31.745 -11.357 -12.601 1.00 90.75 264 PRO A O 1
ATOM 2020 N N . ASN A 1 265 ? 33.804 -11.884 -11.877 1.00 90.44 265 ASN A N 1
ATOM 2021 C CA . ASN A 1 265 ? 34.020 -12.939 -12.867 1.00 90.44 265 ASN A CA 1
ATOM 2022 C C . ASN A 1 265 ? 32.969 -14.054 -12.713 1.00 90.44 265 ASN A C 1
ATOM 2024 O O . ASN A 1 265 ? 32.613 -14.437 -11.598 1.00 90.44 265 ASN A O 1
ATOM 2028 N N . GLY A 1 266 ? 32.458 -14.565 -13.831 1.00 85.50 266 GLY A N 1
ATOM 2029 C CA . GLY A 1 266 ? 31.399 -15.570 -13.866 1.00 85.50 266 GLY A CA 1
ATOM 2030 C C . GLY A 1 266 ? 29.994 -15.003 -13.674 1.00 85.50 266 GLY A C 1
ATOM 2031 O O . GLY A 1 266 ? 29.033 -15.767 -13.751 1.00 85.50 266 GLY A O 1
ATOM 2032 N N . THR A 1 267 ? 29.843 -13.687 -13.469 1.00 89.06 267 THR A N 1
ATOM 2033 C CA . THR A 1 267 ? 28.518 -13.060 -13.383 1.00 89.06 267 THR A CA 1
ATOM 2034 C C . THR A 1 267 ? 27.776 -13.254 -14.693 1.00 89.06 267 THR A C 1
ATOM 2036 O O . THR A 1 267 ? 28.267 -12.896 -15.766 1.00 89.06 267 THR A O 1
ATOM 2039 N N . GLY A 1 268 ? 26.583 -13.826 -14.588 1.00 88.38 268 GLY A N 1
ATOM 2040 C CA . GLY A 1 268 ? 25.691 -14.038 -15.709 1.00 88.38 268 GLY A CA 1
ATOM 2041 C C . GLY A 1 268 ? 25.135 -12.739 -16.274 1.00 88.38 268 GLY A C 1
ATOM 2042 O O . GLY A 1 268 ? 24.708 -11.869 -15.517 1.00 88.38 268 GLY A O 1
ATOM 2043 N N . ILE A 1 269 ? 25.126 -12.618 -17.600 1.00 91.06 269 ILE A N 1
ATOM 2044 C CA . ILE A 1 269 ? 24.669 -11.413 -18.294 1.00 91.06 269 ILE A CA 1
ATOM 2045 C C . ILE A 1 269 ? 23.827 -11.752 -19.525 1.00 91.06 269 ILE A C 1
ATOM 2047 O O . ILE A 1 269 ? 23.978 -12.799 -20.151 1.00 91.06 269 ILE A O 1
ATOM 2051 N N . THR A 1 270 ? 22.972 -10.810 -19.904 1.00 91.62 270 THR A N 1
ATOM 2052 C CA . THR A 1 270 ? 22.215 -10.810 -21.154 1.00 91.62 270 THR A CA 1
ATOM 2053 C C . THR A 1 270 ? 22.585 -9.552 -21.941 1.00 91.62 270 THR A C 1
ATOM 2055 O O . THR A 1 270 ? 22.263 -8.447 -21.498 1.00 91.62 270 THR A O 1
ATOM 2058 N N . PRO A 1 271 ? 23.284 -9.667 -23.083 1.00 91.38 271 PRO A N 1
ATOM 2059 C CA . PRO A 1 271 ? 23.569 -8.530 -23.951 1.00 91.38 271 PRO A CA 1
ATOM 2060 C C . PRO A 1 271 ? 22.279 -8.047 -24.616 1.00 91.38 271 PRO A C 1
ATOM 2062 O O . PRO A 1 271 ? 21.610 -8.822 -25.295 1.00 91.38 271 PRO A O 1
ATOM 2065 N N . ILE A 1 272 ? 21.935 -6.771 -24.444 1.00 87.44 272 ILE A N 1
ATOM 2066 C CA . ILE A 1 272 ? 20.682 -6.207 -24.978 1.00 87.44 272 ILE A CA 1
ATOM 2067 C C . ILE A 1 272 ? 20.904 -5.144 -26.056 1.00 87.44 272 ILE A C 1
ATOM 2069 O O . ILE A 1 272 ? 20.007 -4.864 -26.848 1.00 87.44 272 ILE A O 1
ATOM 2073 N N . GLY A 1 273 ? 22.096 -4.551 -26.118 1.00 90.12 273 GLY A N 1
ATOM 2074 C CA . GLY A 1 273 ? 22.426 -3.534 -27.111 1.00 90.12 273 GLY A CA 1
ATOM 2075 C C . GLY A 1 273 ? 23.904 -3.176 -27.114 1.00 90.12 273 GLY A C 1
ATOM 2076 O O . GLY A 1 273 ? 24.652 -3.547 -26.213 1.00 90.12 273 GLY A O 1
ATOM 2077 N N . ARG A 1 274 ? 24.334 -2.409 -28.115 1.00 92.88 274 ARG A N 1
ATOM 2078 C CA . ARG A 1 274 ? 25.710 -1.906 -28.213 1.00 92.88 274 ARG A CA 1
ATOM 2079 C C . ARG A 1 274 ? 25.773 -0.422 -28.514 1.00 92.88 274 ARG A C 1
ATOM 2081 O O . ARG A 1 274 ? 24.850 0.165 -29.081 1.00 92.88 274 ARG A O 1
ATOM 2088 N N . SER A 1 275 ? 26.919 0.166 -28.208 1.00 91.38 275 SER A N 1
ATOM 2089 C CA . SER A 1 275 ? 27.283 1.478 -28.719 1.00 91.38 275 SER A CA 1
ATOM 2090 C C . SER A 1 275 ? 27.602 1.406 -30.216 1.00 91.38 275 SER A C 1
ATOM 2092 O O . SER A 1 275 ? 28.323 0.521 -30.674 1.00 91.38 275 SER A O 1
ATOM 2094 N N . TYR A 1 276 ? 27.058 2.346 -30.991 1.00 90.38 276 TYR A N 1
ATOM 2095 C CA . TYR A 1 276 ? 27.355 2.496 -32.424 1.00 90.38 276 TYR A CA 1
ATOM 2096 C C . TYR A 1 276 ? 28.453 3.540 -32.686 1.00 90.38 276 TYR A C 1
ATOM 2098 O O . TYR A 1 276 ? 28.789 3.805 -33.839 1.00 90.38 276 TYR A O 1
ATOM 2106 N N . ALA A 1 277 ? 29.023 4.145 -31.637 1.00 85.62 277 ALA A N 1
ATOM 2107 C CA . ALA A 1 277 ? 30.172 5.028 -31.794 1.00 85.62 277 ALA A CA 1
ATOM 2108 C C . ALA A 1 277 ? 31.392 4.216 -32.261 1.00 85.62 277 ALA A C 1
ATOM 2110 O O . ALA A 1 277 ? 31.722 3.201 -31.653 1.00 85.62 277 ALA A O 1
ATOM 2111 N N . GLU A 1 278 ? 32.083 4.677 -33.308 1.00 78.81 278 GLU A N 1
ATOM 2112 C CA . GLU A 1 278 ? 33.158 3.921 -33.983 1.00 78.81 278 GLU A CA 1
ATOM 2113 C C . GLU A 1 278 ? 34.304 3.480 -33.054 1.00 78.81 278 GLU A C 1
ATOM 2115 O O . GLU A 1 278 ? 34.981 2.491 -33.321 1.00 78.81 278 GLU A O 1
ATOM 2120 N N . PHE A 1 279 ? 34.519 4.204 -31.954 1.00 79.19 279 PHE A N 1
ATOM 2121 C CA . PHE A 1 279 ? 35.578 3.945 -30.976 1.00 79.19 279 PHE A CA 1
ATOM 2122 C C . PHE A 1 279 ? 35.097 3.208 -29.717 1.00 79.19 279 PHE A C 1
ATOM 2124 O O . PHE A 1 279 ? 35.912 2.897 -28.850 1.00 79.19 279 PHE A O 1
ATOM 2131 N N . SER A 1 280 ? 33.794 2.953 -29.578 1.00 87.56 280 SER A N 1
ATOM 21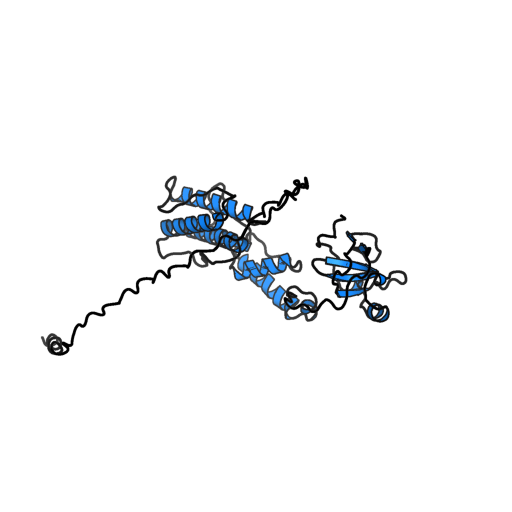32 C CA . SER A 1 280 ? 33.204 2.396 -28.361 1.00 87.56 280 SER A CA 1
ATOM 2133 C C . SER A 1 280 ? 32.884 0.919 -28.553 1.00 87.56 280 SER A C 1
ATOM 2135 O O . SER A 1 280 ? 32.137 0.531 -29.447 1.00 87.56 280 SER A O 1
ATOM 2137 N N . LYS A 1 281 ? 33.445 0.094 -27.671 1.00 92.88 281 LYS A N 1
ATOM 2138 C CA . LYS A 1 281 ? 33.175 -1.348 -27.574 1.00 92.88 281 LYS A CA 1
ATOM 2139 C C . LYS A 1 281 ? 32.165 -1.669 -26.472 1.00 92.88 281 LYS A C 1
ATOM 2141 O O . LYS A 1 281 ? 32.054 -2.810 -26.032 1.00 92.88 281 LYS A O 1
ATOM 2146 N N . MET A 1 282 ? 31.449 -0.643 -26.014 1.00 95.44 282 MET A N 1
ATOM 2147 C CA . MET A 1 282 ? 30.520 -0.765 -24.905 1.00 95.44 282 MET A CA 1
ATOM 2148 C C . MET A 1 282 ? 29.270 -1.525 -25.335 1.00 95.44 282 MET A C 1
ATOM 2150 O O . MET A 1 282 ? 28.661 -1.244 -26.373 1.00 95.44 282 MET A O 1
ATOM 2154 N N . THR A 1 283 ? 28.883 -2.458 -24.484 1.00 95.94 283 THR A N 1
ATOM 2155 C CA . THR A 1 283 ? 27.712 -3.317 -24.604 1.00 95.94 283 THR A CA 1
ATOM 2156 C C . THR A 1 283 ? 26.824 -3.033 -23.422 1.00 95.94 283 THR A C 1
ATOM 2158 O O . THR A 1 283 ? 27.286 -3.070 -22.286 1.00 95.94 283 THR A O 1
ATOM 2161 N N . LEU A 1 284 ? 25.563 -2.732 -23.693 1.00 94.31 284 LEU A N 1
ATOM 2162 C CA . LEU A 1 284 ? 24.552 -2.654 -22.660 1.00 94.31 284 LEU A CA 1
ATOM 2163 C C . LEU A 1 284 ? 24.159 -4.084 -22.292 1.00 94.31 284 LEU A C 1
ATOM 2165 O O . LEU A 1 284 ? 23.689 -4.840 -23.148 1.00 94.31 284 LEU A O 1
ATOM 2169 N N . VAL A 1 285 ? 24.390 -4.448 -21.037 1.00 92.94 285 VAL A N 1
ATOM 2170 C CA . VAL A 1 285 ? 24.141 -5.784 -20.503 1.00 92.94 285 VAL A CA 1
ATOM 2171 C C . VAL A 1 285 ? 23.195 -5.702 -19.315 1.00 92.94 285 VAL A C 1
ATOM 2173 O O . VAL A 1 285 ? 23.273 -4.783 -18.499 1.00 92.94 285 VAL A O 1
ATOM 2176 N N . GLN A 1 286 ? 22.306 -6.682 -19.226 1.00 88.38 286 GLN A N 1
ATOM 2177 C CA . GLN A 1 286 ? 21.405 -6.879 -18.102 1.00 88.38 286 GLN A CA 1
ATOM 2178 C C . GLN A 1 286 ? 21.861 -8.087 -17.288 1.00 88.38 286 GLN A C 1
ATOM 2180 O O . GLN A 1 286 ? 22.221 -9.116 -17.859 1.00 88.38 286 GLN A O 1
ATOM 2185 N N . GLY A 1 287 ? 21.811 -7.983 -15.968 1.00 86.50 287 GLY A N 1
ATOM 2186 C CA . GLY A 1 287 ? 21.985 -9.119 -15.068 1.00 86.50 287 GLY A CA 1
ATOM 2187 C C . GLY A 1 287 ? 21.164 -8.938 -13.799 1.00 86.50 287 GLY A C 1
ATOM 2188 O O . GLY A 1 287 ? 20.263 -8.099 -13.750 1.00 86.50 287 GLY A O 1
ATOM 2189 N N . ASP A 1 288 ? 21.452 -9.748 -12.785 1.00 84.06 288 ASP A N 1
ATOM 2190 C CA . ASP A 1 288 ? 20.691 -9.742 -11.536 1.00 84.06 288 ASP A CA 1
ATOM 2191 C C . ASP A 1 288 ? 20.880 -8.421 -10.771 1.00 84.06 288 ASP A C 1
ATOM 2193 O O . ASP A 1 288 ? 21.956 -8.136 -10.244 1.00 84.06 288 ASP A O 1
ATOM 2197 N N . GLY A 1 289 ? 19.844 -7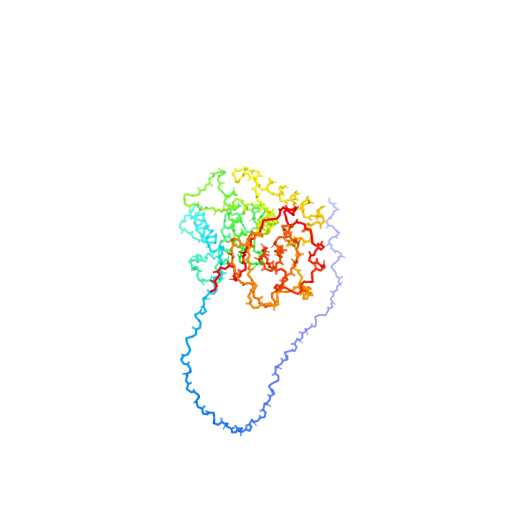.577 -10.768 1.00 80.12 289 GLY A N 1
ATOM 2198 C CA . GLY A 1 289 ? 19.856 -6.275 -10.099 1.00 80.12 289 GLY A CA 1
ATOM 2199 C C . GLY A 1 289 ? 20.634 -5.164 -10.818 1.00 80.12 289 GLY A C 1
ATOM 2200 O O . GLY A 1 289 ? 20.938 -4.143 -10.196 1.00 80.12 289 GLY A O 1
ATOM 2201 N N . PHE A 1 290 ? 20.973 -5.307 -12.105 1.00 87.06 290 PHE A N 1
ATOM 2202 C CA . PHE A 1 290 ? 21.697 -4.258 -12.835 1.00 87.06 290 PHE A CA 1
ATOM 2203 C C . PHE A 1 290 ? 21.399 -4.195 -14.338 1.00 87.06 290 PHE A C 1
ATOM 2205 O O . PHE A 1 290 ? 21.111 -5.197 -14.997 1.00 87.06 290 PHE A O 1
ATOM 2212 N N . LEU A 1 291 ? 21.566 -2.991 -14.888 1.00 89.38 291 LEU A N 1
ATOM 2213 C CA . LEU A 1 291 ? 21.582 -2.703 -16.315 1.00 89.38 291 LEU A CA 1
ATOM 2214 C C . LEU A 1 291 ? 22.696 -1.693 -16.608 1.00 89.38 291 LEU A C 1
ATOM 2216 O O . LEU A 1 291 ? 22.537 -0.500 -16.370 1.00 89.38 291 LEU A O 1
ATOM 2220 N N . VAL A 1 292 ? 23.834 -2.158 -17.118 1.00 93.44 292 VAL A N 1
ATOM 2221 C CA . VAL A 1 292 ? 25.054 -1.339 -17.226 1.00 93.44 292 VAL A CA 1
ATOM 2222 C C . VAL A 1 292 ? 25.750 -1.529 -18.562 1.00 93.44 292 VAL A C 1
ATOM 2224 O O . VAL A 1 292 ? 25.534 -2.507 -19.275 1.00 93.44 292 VAL A O 1
ATOM 2227 N N . PHE A 1 293 ? 26.627 -0.593 -18.898 1.00 95.75 293 PHE A N 1
ATOM 2228 C CA . PHE A 1 293 ? 27.565 -0.733 -19.996 1.00 95.75 293 PHE A CA 1
ATOM 2229 C C . PHE A 1 293 ? 28.849 -1.426 -19.526 1.00 95.75 293 PHE A C 1
ATOM 2231 O O . PHE A 1 293 ? 29.458 -1.001 -18.547 1.00 95.75 293 PHE A O 1
ATOM 2238 N N . VAL A 1 294 ? 29.289 -2.444 -20.267 1.00 95.62 294 VAL A N 1
ATOM 2239 C CA . VAL A 1 294 ? 30.576 -3.145 -20.098 1.00 95.62 294 VAL A CA 1
ATOM 2240 C C . VAL A 1 294 ? 31.268 -3.290 -21.457 1.00 95.62 294 VAL A C 1
ATOM 2242 O O . VAL A 1 294 ? 30.600 -3.308 -22.493 1.00 95.62 294 VAL A O 1
ATOM 2245 N N . ASP A 1 295 ? 32.596 -3.373 -21.504 1.00 95.31 295 ASP A N 1
ATOM 2246 C CA . ASP A 1 295 ? 33.294 -3.705 -22.752 1.00 95.31 295 ASP A CA 1
ATOM 2247 C C . ASP A 1 295 ? 32.979 -5.160 -23.139 1.00 95.31 295 ASP A C 1
ATOM 2249 O O . ASP A 1 295 ? 33.115 -6.062 -22.314 1.00 95.31 295 ASP A O 1
ATOM 2253 N N . TYR A 1 296 ? 32.563 -5.427 -24.385 1.00 94.00 296 TYR A N 1
ATOM 2254 C CA . TYR A 1 296 ? 32.217 -6.805 -24.784 1.00 94.00 296 TYR A CA 1
ATOM 2255 C C . TYR A 1 296 ? 33.390 -7.781 -24.618 1.00 94.00 296 TYR A C 1
ATOM 2257 O O . TYR A 1 296 ? 33.174 -8.976 -24.429 1.00 94.00 296 TYR A O 1
ATOM 2265 N N . ARG A 1 297 ? 34.632 -7.278 -24.655 1.00 94.00 297 ARG A N 1
ATOM 2266 C CA . ARG A 1 297 ? 35.851 -8.084 -24.492 1.00 94.00 297 ARG A CA 1
ATOM 2267 C C . ARG A 1 297 ? 36.023 -8.649 -23.086 1.00 94.00 297 ARG A C 1
ATOM 2269 O O . ARG A 1 297 ? 36.809 -9.575 -22.918 1.00 94.00 297 ARG A O 1
ATOM 2276 N N . ASP A 1 298 ? 35.304 -8.106 -22.109 1.00 94.81 298 ASP A N 1
ATOM 2277 C CA . ASP A 1 298 ? 35.274 -8.623 -20.742 1.00 94.81 298 ASP A CA 1
ATOM 2278 C C . ASP A 1 298 ? 34.262 -9.769 -20.568 1.00 94.81 298 ASP A C 1
ATOM 2280 O O . ASP A 1 298 ? 34.101 -10.319 -19.478 1.00 94.81 298 ASP A O 1
ATOM 2284 N N . THR A 1 299 ? 33.584 -10.158 -21.650 1.00 94.06 299 THR A N 1
ATOM 2285 C CA . THR A 1 299 ? 32.534 -11.179 -21.671 1.00 94.06 299 THR A CA 1
ATOM 2286 C C . THR A 1 299 ? 32.897 -12.330 -22.609 1.00 94.06 299 THR A C 1
ATOM 2288 O O . THR A 1 299 ? 33.839 -12.241 -23.395 1.00 94.06 299 THR A O 1
ATOM 2291 N N . ASN A 1 300 ? 32.140 -13.423 -22.554 1.00 92.94 300 ASN A N 1
ATOM 2292 C CA . ASN A 1 300 ? 32.238 -14.517 -23.526 1.00 92.94 300 ASN A CA 1
ATOM 2293 C C . ASN A 1 300 ? 31.469 -14.258 -24.845 1.00 92.94 300 ASN A C 1
ATOM 2295 O O . ASN A 1 300 ? 31.361 -15.176 -25.656 1.00 92.94 300 ASN A O 1
ATOM 2299 N N . LEU A 1 301 ? 30.939 -13.048 -25.065 1.00 92.56 301 LEU A N 1
ATOM 2300 C CA . LEU A 1 301 ? 30.257 -12.654 -26.301 1.00 92.56 301 LEU A CA 1
ATOM 2301 C C . LEU A 1 301 ? 31.253 -12.553 -27.466 1.00 92.56 301 LEU A C 1
ATOM 2303 O O . LEU A 1 301 ? 32.281 -11.877 -27.356 1.00 92.56 301 LEU A O 1
ATOM 2307 N N . SER A 1 302 ? 30.954 -13.183 -28.604 1.00 92.00 302 SER A N 1
ATOM 2308 C CA . SER A 1 302 ? 31.797 -13.053 -29.797 1.00 92.00 302 SER A CA 1
ATOM 2309 C C . SER A 1 302 ? 31.630 -11.687 -30.473 1.00 92.00 302 SER A C 1
ATOM 2311 O O . SER A 1 302 ? 30.635 -10.988 -30.289 1.00 92.00 302 SER A O 1
ATOM 2313 N N . GLU A 1 303 ? 32.607 -11.279 -31.289 1.00 91.06 303 GLU A N 1
ATOM 2314 C CA . GLU A 1 303 ? 32.523 -9.998 -32.005 1.00 91.06 303 GLU A CA 1
ATOM 2315 C C . GLU A 1 303 ? 31.369 -9.965 -33.019 1.00 91.06 303 GLU A C 1
ATOM 2317 O O . GLU A 1 303 ? 30.747 -8.918 -33.191 1.00 91.06 303 GLU A O 1
ATOM 2322 N N . ASP A 1 304 ? 31.072 -11.090 -33.672 1.00 90.44 304 ASP A N 1
ATOM 2323 C CA . ASP A 1 304 ? 29.978 -11.178 -34.641 1.00 90.44 304 ASP A CA 1
ATOM 2324 C C . ASP A 1 304 ? 28.619 -11.041 -33.935 1.00 90.44 304 ASP A C 1
ATOM 2326 O O . ASP A 1 304 ? 27.813 -10.198 -34.324 1.00 90.44 304 ASP A O 1
ATOM 2330 N N . GLU A 1 305 ? 28.416 -11.759 -32.822 1.00 89.12 305 GLU A N 1
ATOM 2331 C CA . GLU A 1 305 ? 27.217 -11.615 -31.980 1.00 89.12 305 GLU A CA 1
ATOM 2332 C C . GLU A 1 305 ? 27.091 -10.197 -31.417 1.00 89.12 305 GLU A C 1
ATOM 2334 O O . GLU A 1 305 ? 26.003 -9.624 -31.407 1.00 89.12 305 GLU A O 1
ATOM 2339 N N . TRP A 1 306 ? 28.208 -9.597 -30.992 1.00 94.38 306 TRP A N 1
ATOM 2340 C CA . TRP A 1 306 ? 28.221 -8.211 -30.547 1.00 94.38 306 TRP A CA 1
ATOM 2341 C C . TRP A 1 306 ? 27.784 -7.268 -31.664 1.00 94.38 306 TRP A C 1
ATOM 2343 O O . TRP A 1 306 ? 26.945 -6.413 -31.420 1.00 94.38 306 TRP A O 1
ATOM 2353 N N . ARG A 1 307 ? 28.294 -7.408 -32.894 1.00 89.62 307 ARG A N 1
ATOM 2354 C CA . ARG A 1 307 ? 27.948 -6.528 -34.029 1.00 89.62 307 ARG A CA 1
ATOM 2355 C C . ARG A 1 307 ? 26.469 -6.579 -34.402 1.00 89.62 307 ARG A C 1
ATOM 2357 O O . ARG A 1 307 ? 25.937 -5.542 -34.822 1.00 89.62 307 ARG A O 1
ATOM 2364 N N . ASP A 1 308 ? 25.841 -7.734 -34.211 1.00 90.94 308 ASP A N 1
ATOM 2365 C CA . ASP A 1 308 ? 24.424 -7.973 -34.481 1.00 90.94 308 ASP A CA 1
ATOM 2366 C C . ASP A 1 308 ? 23.492 -7.332 -33.438 1.00 90.94 308 ASP A C 1
ATOM 2368 O O . ASP A 1 308 ? 22.291 -7.190 -33.684 1.00 90.94 308 ASP A O 1
ATOM 2372 N N . LEU A 1 309 ? 24.027 -6.858 -32.303 1.00 87.94 309 LEU A N 1
ATOM 2373 C CA . LEU A 1 309 ? 23.228 -6.160 -31.300 1.00 87.94 309 LEU A CA 1
ATOM 2374 C C . LEU A 1 309 ? 22.666 -4.820 -31.822 1.00 87.94 309 LEU A C 1
ATOM 2376 O O . LEU A 1 309 ? 23.339 -4.068 -32.553 1.00 87.94 309 LEU A O 1
ATOM 2380 N N . PRO A 1 310 ? 21.437 -4.462 -31.402 1.00 87.31 310 PRO A N 1
ATOM 2381 C CA . PRO A 1 310 ? 20.820 -3.190 -31.752 1.00 87.31 310 PRO A CA 1
ATOM 2382 C C . PRO A 1 310 ? 21.555 -2.008 -31.105 1.00 87.31 310 PRO A C 1
ATOM 2384 O O . PRO A 1 310 ? 22.309 -2.156 -30.141 1.00 87.31 310 PRO A O 1
ATOM 2387 N N . ASN A 1 311 ? 21.326 -0.801 -31.631 1.00 87.00 311 ASN A N 1
ATOM 2388 C CA . ASN A 1 311 ? 21.886 0.415 -31.042 1.00 87.00 311 ASN A CA 1
ATOM 2389 C C . ASN A 1 311 ? 21.234 0.690 -29.681 1.00 87.00 311 ASN A C 1
ATOM 2391 O O . ASN A 1 311 ? 20.022 0.910 -29.614 1.00 87.00 311 ASN A O 1
ATOM 2395 N N . ALA A 1 312 ? 22.043 0.739 -28.622 1.00 84.25 312 ALA A N 1
ATOM 2396 C CA . ALA A 1 312 ? 21.587 0.974 -27.256 1.00 84.25 312 ALA A CA 1
ATOM 2397 C C . ALA A 1 312 ? 20.772 2.276 -27.110 1.00 84.25 312 ALA A C 1
ATOM 2399 O O . ALA A 1 312 ? 19.790 2.297 -26.374 1.00 84.25 312 ALA A O 1
ATOM 2400 N N . ASP A 1 313 ? 21.086 3.324 -27.885 1.00 81.56 313 ASP A N 1
ATOM 2401 C CA . ASP A 1 313 ? 20.347 4.601 -27.856 1.00 81.56 313 ASP A CA 1
ATOM 2402 C C . ASP A 1 313 ? 18.878 4.466 -28.272 1.00 81.56 313 ASP A C 1
ATOM 2404 O O . ASP A 1 313 ? 18.041 5.296 -27.929 1.00 81.56 313 ASP A O 1
ATOM 2408 N N . THR A 1 314 ? 18.564 3.443 -29.067 1.00 76.69 314 THR A N 1
ATOM 2409 C CA . THR A 1 314 ? 17.219 3.240 -29.620 1.00 76.69 314 THR A CA 1
ATOM 2410 C C . THR A 1 314 ? 16.324 2.400 -28.715 1.00 76.69 314 THR A C 1
ATOM 2412 O O . THR A 1 314 ? 15.144 2.232 -29.016 1.00 76.69 314 THR A O 1
ATOM 2415 N N . LEU A 1 315 ? 16.870 1.874 -27.613 1.00 70.81 315 LEU A N 1
ATOM 2416 C CA . LEU A 1 315 ? 16.160 0.966 -26.715 1.00 70.81 315 LEU A CA 1
ATOM 2417 C C . LEU A 1 315 ? 15.294 1.695 -25.682 1.00 70.81 315 LEU A C 1
ATOM 2419 O O . LEU A 1 315 ? 14.375 1.085 -25.148 1.00 70.81 315 LEU A O 1
ATOM 2423 N N . GLY A 1 316 ? 15.547 2.983 -25.421 1.00 76.56 316 GLY A N 1
ATOM 2424 C CA . GLY A 1 316 ? 14.756 3.771 -24.467 1.00 76.56 316 GLY A CA 1
ATOM 2425 C C . GLY A 1 316 ? 14.843 3.272 -23.020 1.00 76.56 316 GLY A C 1
ATOM 2426 O O . GLY A 1 316 ? 13.930 3.523 -22.243 1.00 76.56 316 GLY A O 1
ATOM 2427 N N . VAL A 1 317 ? 15.916 2.552 -22.678 1.00 74.38 317 VAL A N 1
ATOM 2428 C CA . VAL A 1 317 ? 16.189 2.041 -21.330 1.00 74.38 317 VAL A CA 1
ATOM 2429 C C . VAL A 1 317 ? 17.248 2.905 -20.650 1.00 74.38 317 VAL A C 1
ATOM 2431 O O . VAL A 1 317 ? 18.224 3.310 -21.286 1.00 74.38 317 VAL A O 1
ATOM 2434 N N . GLU A 1 318 ? 17.055 3.190 -19.365 1.00 84.56 318 GLU A N 1
ATOM 2435 C CA . GLU A 1 318 ? 18.002 3.960 -18.558 1.00 84.56 318 GLU A CA 1
ATOM 2436 C C . GLU A 1 318 ? 18.897 3.002 -17.754 1.00 84.56 318 GLU A C 1
ATOM 2438 O O . GLU A 1 318 ? 18.373 2.168 -17.011 1.00 84.56 318 GLU A O 1
ATOM 2443 N N . PRO A 1 319 ? 20.233 3.059 -17.916 1.00 85.56 319 PRO A N 1
ATOM 2444 C CA . PRO A 1 319 ? 21.151 2.225 -17.147 1.00 85.56 319 PRO A CA 1
ATOM 2445 C C . PRO A 1 319 ? 21.052 2.495 -15.643 1.00 85.56 319 PRO A C 1
ATOM 2447 O O . PRO A 1 319 ? 20.971 3.644 -15.211 1.00 85.56 319 PRO A O 1
ATOM 2450 N N . PHE A 1 320 ? 21.132 1.440 -14.839 1.00 88.00 320 PHE A N 1
ATOM 2451 C CA . PHE A 1 320 ? 21.134 1.506 -13.380 1.00 88.00 320 PHE A CA 1
ATOM 2452 C C . PHE A 1 320 ? 21.989 0.378 -12.790 1.00 88.00 320 PHE A C 1
ATOM 2454 O O . PHE A 1 320 ? 22.271 -0.627 -13.443 1.00 88.00 320 PHE A O 1
ATOM 2461 N N . CYS A 1 321 ? 22.385 0.519 -11.528 1.00 86.50 321 CYS A N 1
ATOM 2462 C CA . CYS A 1 321 ? 23.181 -0.486 -10.831 1.00 86.50 321 CYS A CA 1
ATOM 2463 C C . CYS A 1 321 ? 22.689 -0.616 -9.384 1.00 86.50 321 CYS A C 1
ATOM 2465 O O . CYS A 1 321 ? 22.883 0.303 -8.592 1.00 86.50 321 CYS A O 1
ATOM 2467 N N . GLY A 1 322 ? 22.021 -1.728 -9.062 1.00 83.19 322 GLY A N 1
ATOM 2468 C CA . GLY A 1 322 ? 21.518 -2.049 -7.719 1.00 83.19 322 GLY A CA 1
ATOM 2469 C C . GLY A 1 322 ? 22.128 -3.315 -7.105 1.00 83.19 322 GLY A C 1
ATOM 2470 O O . GLY A 1 322 ? 21.757 -3.688 -5.998 1.00 83.19 322 GLY A O 1
ATOM 2471 N N . ALA A 1 323 ? 23.048 -3.978 -7.809 1.00 82.06 323 ALA A N 1
ATOM 2472 C CA . ALA A 1 323 ? 23.761 -5.149 -7.311 1.00 82.06 323 ALA A CA 1
ATOM 2473 C C . ALA A 1 323 ? 24.794 -4.780 -6.231 1.00 82.06 323 ALA A C 1
ATOM 2475 O O . ALA A 1 323 ? 25.299 -3.659 -6.190 1.00 82.06 323 ALA A O 1
ATOM 2476 N N . GLU A 1 324 ? 25.169 -5.743 -5.385 1.00 86.19 324 GLU A N 1
ATOM 2477 C CA . GLU A 1 324 ? 26.086 -5.511 -4.254 1.00 86.19 324 GLU A CA 1
ATOM 2478 C C . GLU A 1 324 ? 27.447 -4.919 -4.672 1.00 86.19 324 GLU A C 1
ATOM 2480 O O . GLU A 1 324 ? 28.049 -4.144 -3.933 1.00 86.19 324 GLU A O 1
ATOM 2485 N N . TRP A 1 325 ? 27.924 -5.224 -5.882 1.00 86.94 325 TRP A N 1
ATOM 2486 C CA . TRP A 1 325 ? 29.204 -4.735 -6.410 1.00 86.94 325 TRP A CA 1
ATOM 2487 C C . TRP A 1 325 ? 29.148 -3.306 -6.994 1.00 86.94 325 TRP A C 1
ATOM 2489 O O . TRP A 1 325 ? 30.189 -2.737 -7.331 1.00 86.94 325 TRP A O 1
ATOM 2499 N N . CYS A 1 326 ? 27.959 -2.701 -7.102 1.00 83.00 326 CYS A N 1
ATOM 2500 C CA . CYS A 1 326 ? 27.705 -1.394 -7.731 1.00 83.00 326 CYS A CA 1
ATOM 2501 C C . CYS A 1 326 ? 28.183 -0.170 -6.932 1.00 83.00 326 CYS A C 1
ATOM 2503 O O . CYS A 1 326 ? 27.920 0.960 -7.338 1.00 83.00 326 CYS A O 1
ATOM 2505 N N . LEU A 1 327 ? 28.816 -0.363 -5.774 1.00 66.38 327 LEU A N 1
ATOM 2506 C CA . LEU A 1 327 ? 29.230 0.726 -4.884 1.00 66.38 327 LEU A CA 1
ATOM 2507 C C . LEU A 1 327 ? 30.682 0.605 -4.414 1.00 66.38 327 LEU A C 1
ATOM 2509 O O . LEU A 1 327 ? 31.005 1.127 -3.357 1.00 66.38 327 LEU A O 1
ATOM 2513 N N . GLY A 1 328 ? 31.547 -0.041 -5.205 1.00 55.50 328 GLY A N 1
ATOM 2514 C CA . GLY A 1 328 ? 32.992 -0.101 -4.962 1.00 55.50 328 GLY A CA 1
ATOM 2515 C C . GLY A 1 328 ? 33.367 -0.671 -3.589 1.00 55.50 328 GLY A C 1
ATOM 2516 O O . GLY A 1 328 ? 33.436 0.061 -2.606 1.00 55.50 328 GLY A O 1
ATOM 2517 N N . GLY A 1 329 ? 33.662 -1.972 -3.537 1.00 42.38 329 GLY A N 1
ATOM 2518 C CA . GLY A 1 329 ? 34.451 -2.529 -2.431 1.00 42.38 329 GLY A CA 1
ATOM 2519 C C . GLY A 1 329 ? 35.831 -1.882 -2.333 1.00 42.38 329 GLY A C 1
ATOM 2520 O O . GLY A 1 329 ? 36.401 -1.547 -3.400 1.00 42.38 329 GLY A O 1
#

Secondary structure (DSSP, 8-state):
--SSSSSSSS-S-------------------PPPPPP-PPP---PPPPP--PPPP------TTGGGHHHHHHHHHHHHHHHHHHHTT---TT------TT-TTHHHHHHHHHHHHHHHHH-TT---TT---S----HHHHHHHHHHHHHHHHHHHSPTT---TT-----GGGGS-HHHHHHHHHHHHTTS----S-TT-TTHHHHHHHHHHHHIIIIIIS-TTTTTTTSS---TT----SEEB-STTEEEESSTTS-SEEEEEPTT-EEEEEEE--STT--EEEEEETTEEEEEEGGGBS--HHHHHHSPBGGGS-PPPEE-SGGGG--

Foldseek 3Di:
DPDPPPPPPPPDDDDDDDDDPPDDDDDDDDDDDPDDDDDDDDDDDDDPDDPDPDPPPPPPPLQPPLLVLLLLLLVQLVLVCCVPVNPDAAPPQPSDPPSPPSCSLVNLLSSLLRVCCVQVNDPDAAPLQPHDDDDRSNLSSLSSLQRSVRSCPVRDPPPDGGPPRPHDQLLSVAHSVLNVLQVLCVVLVNDDDPADSPDPCSNVRSSVRSVVCCVVVQVVDPVNVVVDSPPPDPPPDQQPKWFADQFWWWAQDQVRPHTQFGDHGRFHWDFAAHAPPPPTQWTFIDGDQWTTTTRCVRMPDDPVNHVPGHHPVVPPDGTDHDDPRRHPD

Sequence (329 aa):
MSVFLILLACLLAITWLQAPLAMAQTEPQTTEEPPAQPVGEPTLTPIPPSSQPSPTEETPNLFGNSLTVLINARNDLELLATSELGRDRPEGWNGSLDINDPQLPLLIRLDLEVLARTLLGSDSRPEGWFGAIPSSVDAITRDIRHDLELLADEILPPDFRPPGWSGGEPLMRCDRSVQTLVQLLIQGGVFSPSADPAAPDYCQQIELEATRFAEVNLLSNPKAQEFGIFAFDPFATPPAYSVVTDFAVAFLDRSAINQVGVIPNGTGITPIGRSYAEFSKMTLVQGDGFLVFVDYRDTNLSEDEWRDLPNADTLGVEPFCGAEWCLGG

Radius of gyration: 32.47 Å; chains: 1; bounding box: 106×68×65 Å

pLDDT: mean 80.8, std 18.92, range [37.72, 98.5]